Protein 1IN0 (pdb70)

InterPro domains:
  IPR007551 Nucleotide-binding protein YajQ/Smlt4090-like [MF_00632] (1-163)
  IPR007551 Nucleotide-binding protein YajQ/Smlt4090-like [NF003819] (1-163)
  IPR007551 Nucleotide-binding protein YajQ/Smlt4090-like [PF04461] (2-162)
  IPR007551 Nucleotide-binding protein YajQ/Smlt4090-like [PTHR30476] (1-163)
  IPR007551 Nucleotide-binding protein YajQ/Smlt4090-like [cd11740] (2-162)
  IPR035570 UPF0234, N-terminal [G3DSA:3.30.70.990] (9-96)
  IPR035571 UPF0234-like, C-terminal [G3DSA:3.30.70.860] (97-163)
  IPR036183 YajQ-like superfamily [SSF89963] (2-88)
  IPR036183 YajQ-like superfamily [SSF89963] (92-163)

Radius of gyration: 23.56 Å; Cα contacts (8 Å, |Δi|>4): 557; chains: 2; bounding box: 29×54×64 Å

Solvent-accessible surface area: 18307 Å² total; per-residue (Å²): 35,12,1,4,0,11,3,99,25,71,49,126,75,6,78,46,6,12,86,13,0,57,146,18,14,92,42,17,92,59,12,139,89,35,93,22,60,4,87,31,59,84,180,103,60,11,3,63,0,19,0,40,38,71,130,34,1,100,28,0,23,97,11,6,32,14,1,4,40,66,83,68,26,113,77,41,7,12,68,45,50,102,148,28,57,105,119,69,140,42,56,6,21,73,0,111,10,45,50,6,4,132,82,126,21,0,124,84,0,15,125,39,6,147,83,35,164,39,176,20,115,43,97,71,63,84,97,33,0,50,0,39,6,202,37,143,124,45,8,97,43,1,12,100,49,3,127,92,32,159,32,35,18,27,33,70,33,62,54,116,109,145,43,14,0,4,0,4,2,112,17,76,33,138,47,0,80,76,4,5,75,64,0,50,167,34,13,82,26,25,60,62,12,139,82,32,83,22,48,6,89,12,58,88,195,101,59,17,2,69,0,12,0,72,35,83,135,33,4,111,33,0,20,76,15,5,26,15,5,1,50,89,82,60,6,78,78,48,2,10,66,43,50,106,144,28,112,115,82,72,176,43,46,2,30,94,0,112,11,38,54,12,1,99,84,134,20,1,122,83,0,12,113,43,3,130,74,34,166,41,170,26,89,41,81,74,59,72,84,56,0,56,0,37,10,203,41,186,112,39,8,106,48,0,13,107,47,4,125,92,30,171,30,39,17,48,35,72,32,61,58,114,127,182

Sequence (324 aa):
PSFDIVSEITLHEVRNAVENANRVLSTRYDFRGVEAVIELNEKNETIKITTESDFQLEQLIEILIGSCIKRGIEHSSLDIPAESEHHGKLYSKEIKLKQGIETEMAKKITKLVKDSKIKVQTQIQGEQVRVTGKSRDDLQAVIQLVKSAELGQPFQFNNFRDPSFDIVSEITLHEVRNAVENANRVLSTRYDFRGVEAVIELNEKNETIKITTESDFQLEQLIEILIGSCIKRGIEHSSLDIPAESEHHGKLYSKEIKLKQGIETEMAKKITKLVKDSKIKVQTQIQGEQVRVTGKSRDDLQAVIQLVKSAELGQPFQFNNFRD

CATH classification: 3.30.70.860 (+1 more: 3.30.70.990)

Structure (mmCIF, N/CA/C/O backbone):
data_1IN0
#
_entry.id   1IN0
#
_cell.length_a   62.800
_cell.length_b   62.800
_cell.length_c   194.500
_cell.angle_alpha   90.00
_cell.angle_beta   90.00
_cell.angle_gamma   90.00
#
_symmetry.space_group_name_H-M   'P 43 2 2'
#
loop_
_entity.id
_entity.type
_entity.pdbx_description
1 polymer 'YAJQ PROTEIN'
2 non-polymer 'MERCURY (II) ION'
3 non-polymer 'SODIUM ION'
4 non-polymer 'METHYL MERCURY ION'
5 water water
#
loop_
_atom_site.group_PDB
_atom_site.id
_atom_site.type_symbol
_atom_site.label_atom_id
_atom_site.label_alt_id
_atom_site.label_comp_id
_atom_site.label_asym_id
_atom_site.label_entity_id
_atom_site.label_seq_id
_atom_site.pdbx_PDB_ins_code
_atom_site.Cartn_x
_atom_site.Cartn_y
_atom_site.Cartn_z
_atom_site.occupancy
_atom_site.B_iso_or_equiv
_atom_site.auth_seq_id
_atom_site.auth_comp_id
_atom_site.auth_asym_id
_atom_site.auth_atom_id
_atom_site.pdbx_PDB_model_num
ATOM 1 N N . PRO A 1 2 ? 25.336 28.044 -32.530 1.00 40.10 2 PRO A N 1
ATOM 2 C CA . PRO A 1 2 ? 25.745 28.352 -31.138 1.00 38.74 2 PRO A CA 1
ATOM 3 C C . PRO A 1 2 ? 24.708 28.075 -30.050 1.00 37.95 2 PRO A C 1
ATOM 4 O O . PRO A 1 2 ? 23.530 27.869 -30.323 1.00 37.15 2 PRO A O 1
ATOM 8 N N . SER A 1 3 ? 25.147 28.142 -28.800 1.00 29.16 3 SER A N 1
ATOM 9 C CA . SER A 1 3 ? 24.240 27.942 -27.678 1.00 43.53 3 SER A CA 1
ATOM 10 C C . SER A 1 3 ? 24.737 28.660 -26.418 1.00 42.65 3 SER A C 1
ATOM 11 O O . SER A 1 3 ? 25.876 29.114 -26.333 1.00 36.03 3 SER A O 1
ATOM 14 N N . PHE A 1 4 ? 23.894 28.588 -25.407 1.00 43.96 4 PHE A N 1
ATOM 15 C CA . PHE A 1 4 ? 24.086 29.075 -24.055 1.00 46.19 4 PHE A CA 1
ATOM 16 C C . PHE A 1 4 ? 23.114 28.358 -23.102 1.00 38.88 4 PHE A C 1
ATOM 17 O O . PHE A 1 4 ? 22.031 27.911 -23.452 1.00 37.11 4 PHE A O 1
ATOM 25 N N . ASP A 1 5 ? 23.568 28.174 -21.885 1.00 45.94 5 ASP A N 1
ATOM 26 C CA . ASP A 1 5 ? 22.800 27.587 -20.800 1.00 44.60 5 ASP A CA 1
ATOM 27 C C . ASP A 1 5 ? 22.095 28.638 -19.929 1.00 39.17 5 ASP A C 1
ATOM 28 O O . ASP A 1 5 ? 22.560 29.755 -19.579 1.00 31.95 5 ASP A O 1
ATOM 33 N N . ILE A 1 6 ? 20.835 28.282 -19.604 1.00 36.56 6 ILE A N 1
ATOM 34 C CA . ILE A 1 6 ? 20.108 29.123 -18.647 1.00 33.15 6 ILE A CA 1
ATOM 35 C C . ILE A 1 6 ? 20.331 28.327 -17.338 1.00 41.70 6 ILE A C 1
ATOM 36 O O . ILE A 1 6 ? 20.174 27.084 -17.403 1.00 37.46 6 ILE A O 1
ATOM 41 N N . VAL A 1 7 ? 20.766 28.973 -16.266 1.00 42.38 7 VAL A N 1
ATOM 42 C CA . VAL A 1 7 ? 20.962 28.275 -14.976 1.00 51.34 7 VAL A CA 1
ATOM 43 C C . VAL A 1 7 ? 20.352 29.096 -13.816 1.00 45.27 7 VAL A C 1
ATOM 44 O O . VAL A 1 7 ? 19.952 30.276 -13.934 1.00 32.77 7 VAL A O 1
ATOM 48 N N . SER A 1 8 ? 20.197 28.472 -12.648 1.00 42.96 8 SER A N 1
ATOM 49 C CA . SER A 1 8 ? 19.657 29.136 -11.441 1.00 45.12 8 SER A CA 1
ATOM 50 C C . SER A 1 8 ? 20.458 28.595 -10.237 1.00 40.17 8 SER A C 1
ATOM 51 O O . SER A 1 8 ? 20.160 27.561 -9.648 1.00 36.66 8 SER A O 1
ATOM 54 N N . GLU A 1 9 ? 21.562 29.276 -10.011 1.00 30.21 9 GLU A N 1
ATOM 55 C CA . GLU A 1 9 ? 22.463 28.774 -8.978 1.00 38.03 9 GLU A CA 1
ATOM 56 C C . GLU A 1 9 ? 22.382 29.590 -7.720 1.00 37.13 9 GLU A C 1
ATOM 57 O O . GLU A 1 9 ? 22.112 30.792 -7.753 1.00 35.92 9 GLU A O 1
ATOM 63 N N . ILE A 1 10 ? 22.601 28.930 -6.585 1.00 47.58 10 ILE A N 1
ATOM 64 C CA . ILE A 1 10 ? 22.483 29.746 -5.328 1.00 42.20 10 ILE A CA 1
ATOM 65 C C . ILE A 1 10 ? 23.806 29.626 -4.616 1.00 41.97 10 ILE A C 1
ATOM 66 O O . ILE A 1 10 ? 24.380 28.541 -4.450 1.00 37.75 10 ILE A O 1
ATOM 71 N N . THR A 1 11 ? 24.436 30.754 -4.290 1.00 44.19 11 THR A N 1
ATOM 72 C CA . THR A 1 11 ? 25.731 30.600 -3.584 1.00 50.03 11 THR A CA 1
ATOM 73 C C . THR A 1 11 ? 25.453 30.501 -2.088 1.00 47.45 11 THR A C 1
ATOM 74 O O . THR A 1 11 ? 25.206 31.533 -1.435 1.00 49.93 11 THR A O 1
ATOM 78 N N . LEU A 1 12 ? 25.363 29.265 -1.608 1.00 40.18 12 LEU A N 1
ATOM 79 C CA . LEU A 1 12 ? 25.143 28.994 -0.191 1.00 39.80 12 LEU A CA 1
ATOM 80 C C . LEU A 1 12 ? 25.925 29.926 0.754 1.00 44.14 12 LEU A C 1
ATOM 81 O O . LEU A 1 12 ? 25.494 30.313 1.832 1.00 41.02 12 LEU A O 1
ATOM 86 N N . HIS A 1 13 ? 27.135 30.298 0.387 1.00 26.98 13 HIS A N 1
ATOM 87 C CA . HIS A 1 13 ? 28.053 31.117 1.111 1.00 43.05 13 HIS A CA 1
ATOM 88 C C . HIS A 1 13 ? 27.302 32.427 1.368 1.00 50.51 13 HIS A C 1
ATOM 89 O O . HIS A 1 13 ? 27.158 32.973 2.470 1.00 46.02 13 HIS A O 1
ATOM 96 N N . GLU A 1 14 ? 26.754 32.922 0.263 1.00 39.75 14 GLU A N 1
ATOM 97 C CA . GLU A 1 14 ? 26.000 34.162 0.451 1.00 44.43 14 GLU A CA 1
ATOM 98 C C . GLU A 1 14 ? 24.744 33.945 1.306 1.00 43.25 14 GLU A C 1
ATOM 99 O O . GLU A 1 14 ? 24.273 34.907 1.923 1.00 41.53 14 GLU A O 1
ATOM 105 N N . VAL A 1 15 ? 24.164 32.745 1.289 1.00 32.94 15 VAL A N 1
ATOM 106 C CA . VAL A 1 15 ? 22.961 32.491 2.041 1.00 34.78 15 VAL A CA 1
ATOM 107 C C . VAL A 1 15 ? 23.187 32.386 3.582 1.00 44.13 15 VAL A C 1
ATOM 108 O O . VAL A 1 15 ? 22.402 32.796 4.470 1.00 30.95 15 VAL A O 1
ATOM 112 N N . ARG A 1 16 ? 24.302 31.778 3.965 1.00 40.52 16 ARG A N 1
ATOM 113 C CA . ARG A 1 16 ? 24.673 31.535 5.338 1.00 45.28 16 ARG A CA 1
ATOM 114 C C . ARG A 1 16 ? 24.948 32.925 5.927 1.00 48.93 16 ARG A C 1
ATOM 115 O O . ARG A 1 16 ? 24.555 33.257 7.040 1.00 43.32 16 ARG A O 1
ATOM 123 N N . ASN A 1 17 ? 25.535 33.743 5.054 1.00 33.97 17 ASN A N 1
ATOM 124 C CA . ASN A 1 17 ? 25.816 35.109 5.443 1.00 36.31 17 ASN A CA 1
ATOM 125 C C . ASN A 1 17 ? 24.534 35.854 5.735 1.00 40.78 17 ASN A C 1
ATOM 126 O O . ASN A 1 17 ? 24.435 36.465 6.799 1.00 35.82 17 ASN A O 1
ATOM 131 N N . ALA A 1 18 ? 23.557 35.717 4.857 1.00 35.38 18 ALA A N 1
ATOM 132 C CA . ALA A 1 18 ? 22.262 36.357 5.031 1.00 35.22 18 ALA A CA 1
ATOM 133 C C . ALA A 1 18 ? 21.580 35.854 6.312 1.00 33.93 18 ALA A C 1
ATOM 134 O O . ALA A 1 18 ? 20.965 36.631 7.026 1.00 28.24 18 ALA A O 1
ATOM 136 N N . VAL A 1 19 ? 21.593 34.594 6.648 1.00 36.07 19 VAL A N 1
ATOM 137 C CA . VAL A 1 19 ? 20.965 33.994 7.813 1.00 40.30 19 VAL A CA 1
ATOM 138 C C . VAL A 1 19 ? 21.605 34.474 9.110 1.00 37.35 19 VAL A C 1
ATOM 139 O O . VAL A 1 19 ? 20.893 34.764 10.089 1.00 33.13 19 VAL A O 1
ATOM 143 N N . GLU A 1 20 ? 22.941 34.641 9.083 1.00 35.92 20 GLU A N 1
ATOM 144 C CA . GLU A 1 20 ? 23.660 35.216 10.215 1.00 35.42 20 GLU A CA 1
ATOM 145 C C . GLU A 1 20 ? 23.145 36.637 10.430 1.00 39.15 20 GLU A C 1
ATOM 146 O O . GLU A 1 20 ? 22.666 36.883 11.529 1.00 31.71 20 GLU A O 1
ATOM 152 N N . ASN A 1 21 ? 23.154 37.456 9.348 1.00 33.25 21 ASN A N 1
ATOM 153 C CA . ASN A 1 21 ? 22.629 38.801 9.534 1.00 37.86 21 ASN A CA 1
ATOM 154 C C . ASN A 1 21 ? 21.232 38.790 10.160 1.00 38.88 21 ASN A C 1
ATOM 155 O O . ASN A 1 21 ? 20.894 39.564 11.054 1.00 34.81 21 ASN A O 1
ATOM 160 N N . ALA A 1 22 ? 20.364 37.955 9.636 1.00 31.97 22 ALA A N 1
ATOM 161 C CA . ALA A 1 22 ? 18.987 37.827 10.038 1.00 30.51 22 ALA A CA 1
ATOM 162 C C . ALA A 1 22 ? 18.924 37.364 11.502 1.00 31.14 22 ALA A C 1
ATOM 163 O O . ALA A 1 22 ? 18.054 37.912 12.181 1.00 26.10 22 ALA A O 1
ATOM 165 N N . ASN A 1 23 ? 19.794 36.484 11.944 1.00 34.66 23 ASN A N 1
ATOM 166 C CA . ASN A 1 23 ? 19.800 36.148 13.389 1.00 36.10 23 ASN A CA 1
ATOM 167 C C . ASN A 1 23 ? 20.287 37.322 14.232 1.00 42.76 23 ASN A C 1
ATOM 168 O O . ASN A 1 23 ? 19.807 37.523 15.349 1.00 45.06 23 ASN A O 1
ATOM 173 N N . ARG A 1 24 ? 21.196 38.166 13.701 1.00 42.94 24 ARG A N 1
ATOM 174 C CA . ARG A 1 24 ? 21.607 39.318 14.504 1.00 41.28 24 ARG A CA 1
ATOM 175 C C . ARG A 1 24 ? 20.445 40.292 14.625 1.00 42.36 24 ARG A C 1
ATOM 176 O O . ARG A 1 24 ? 20.317 40.927 15.678 1.00 42.84 24 ARG A O 1
ATOM 184 N N . VAL A 1 25 ? 19.660 40.472 13.561 1.00 31.73 25 VAL A N 1
ATOM 185 C CA . VAL A 1 25 ? 18.533 41.421 13.672 1.00 39.78 25 VAL A CA 1
ATOM 186 C C . VAL A 1 25 ? 17.515 40.894 14.689 1.00 29.14 25 VAL A C 1
ATOM 187 O O . VAL A 1 25 ? 16.928 41.563 15.529 1.00 33.60 25 VAL A O 1
ATOM 191 N N . LEU A 1 26 ? 17.263 39.613 14.579 1.00 18.84 26 LEU A N 1
ATOM 192 C CA . LEU A 1 26 ? 16.288 38.893 15.320 1.00 30.78 26 LEU A CA 1
ATOM 193 C C . LEU A 1 26 ? 16.596 38.965 16.830 1.00 33.29 26 LEU A C 1
ATOM 194 O O . LEU A 1 26 ? 15.645 39.100 17.565 1.00 25.85 26 LEU A O 1
ATOM 199 N N . SER A 1 27 ? 17.856 38.871 17.187 1.00 32.26 27 SER A N 1
ATOM 200 C CA . SER A 1 27 ? 18.213 38.926 18.591 1.00 41.79 27 SER A CA 1
ATOM 201 C C . SER A 1 27 ? 18.113 40.325 19.170 1.00 41.23 27 SER A C 1
ATOM 202 O O . SER A 1 27 ? 18.503 40.513 20.320 1.00 35.55 27 SER A O 1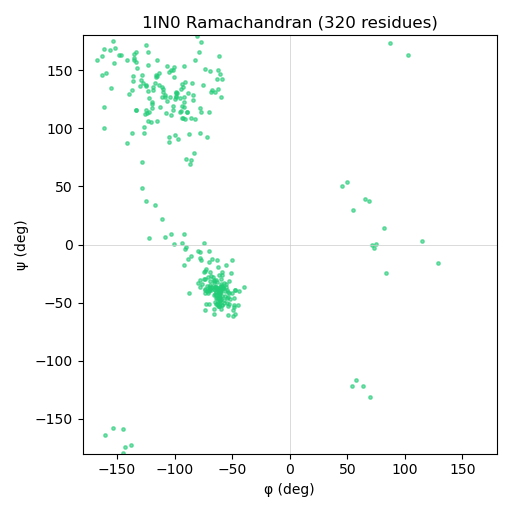
ATOM 205 N N . THR A 1 28 ? 17.708 41.347 18.423 1.00 31.33 28 THR A N 1
ATOM 206 C CA . THR A 1 28 ? 17.655 42.693 18.994 1.00 28.15 28 THR A CA 1
ATOM 207 C C . THR A 1 28 ? 16.229 43.230 18.871 1.00 24.49 28 THR A C 1
ATOM 208 O O . THR A 1 28 ? 15.900 44.402 19.069 1.00 33.06 28 THR A O 1
ATOM 212 N N . ARG A 1 29 ? 15.326 42.380 18.410 1.00 30.86 29 ARG A N 1
ATOM 213 C CA . ARG A 1 29 ? 13.933 42.739 18.168 1.00 34.10 29 ARG A C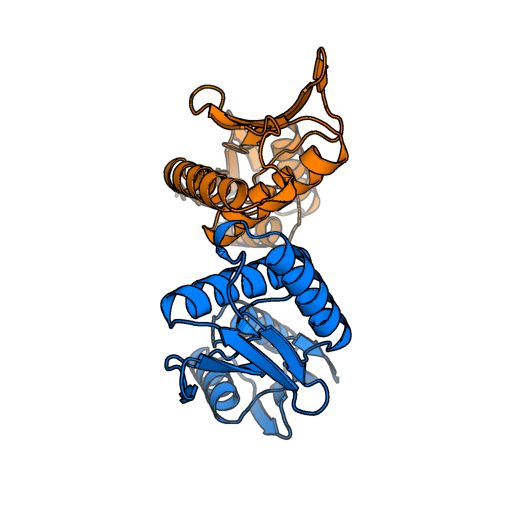A 1
ATOM 214 C C . ARG A 1 29 ? 13.175 42.804 19.500 1.00 34.91 29 ARG A C 1
ATOM 215 O O . ARG A 1 29 ? 12.973 41.852 20.268 1.00 37.44 29 ARG A O 1
ATOM 223 N N . TYR A 1 30 ? 12.749 44.017 19.828 1.00 33.56 30 TYR A N 1
ATOM 224 C CA . TYR A 1 30 ? 12.023 44.336 21.040 1.00 33.88 30 TYR A CA 1
ATOM 225 C C . TYR A 1 30 ? 10.817 43.403 21.154 1.00 38.17 30 TYR A C 1
ATOM 226 O O . TYR A 1 30 ? 10.509 42.849 22.208 1.00 33.56 30 TYR A O 1
ATOM 235 N N . ASP A 1 31 ? 10.144 43.176 20.009 1.00 29.07 31 ASP A N 1
ATOM 236 C CA . ASP A 1 31 ? 8.883 42.430 19.995 1.00 20.10 31 ASP A CA 1
ATOM 237 C C . ASP A 1 31 ? 9.049 40.938 20.131 1.00 30.78 31 ASP A C 1
ATOM 238 O O . ASP A 1 31 ? 8.060 40.232 20.430 1.00 28.47 31 ASP A O 1
ATOM 243 N N . PHE A 1 32 ? 10.308 40.482 19.964 1.00 22.11 32 PHE A N 1
ATOM 244 C CA . PHE A 1 32 ? 10.586 39.074 20.151 1.00 25.76 32 PHE A CA 1
ATOM 245 C C . PHE A 1 32 ? 11.218 38.786 21.538 1.00 26.13 32 PHE A C 1
ATOM 246 O O . PHE A 1 32 ? 11.647 37.669 21.785 1.00 23.32 32 PHE A O 1
ATOM 254 N N . ARG A 1 33 ? 11.417 39.787 22.367 1.00 16.85 33 ARG A N 1
ATOM 255 C CA . ARG A 1 33 ? 11.970 39.460 23.686 1.00 32.63 33 ARG A CA 1
ATOM 256 C C . ARG A 1 33 ? 11.069 38.499 24.461 1.00 26.59 33 ARG A C 1
ATOM 257 O O . ARG A 1 33 ? 9.869 38.715 24.562 1.00 29.74 33 ARG A O 1
ATOM 265 N N . GLY A 1 34 ? 11.663 37.415 24.924 1.00 25.43 34 GLY A N 1
ATOM 266 C CA . GLY A 1 34 ? 10.908 36.432 25.714 1.00 27.41 34 GLY A CA 1
ATOM 267 C C . GLY A 1 34 ? 10.126 35.507 24.804 1.00 45.59 34 GLY A C 1
ATOM 268 O O . GLY A 1 34 ? 9.238 34.800 25.304 1.00 48.56 34 GLY A O 1
ATOM 269 N N . VAL A 1 35 ? 10.454 35.505 23.503 1.00 39.05 35 VAL A N 1
ATOM 270 C CA . VAL A 1 35 ? 9.703 34.699 22.532 1.00 36.13 35 VAL A CA 1
ATOM 271 C C . VAL A 1 35 ? 10.598 33.728 21.778 1.00 29.70 35 VAL A C 1
ATOM 272 O O . VAL A 1 35 ? 11.628 34.179 21.233 1.00 30.96 35 VAL A O 1
ATOM 276 N N . GLU A 1 36 ? 10.165 32.474 21.693 1.00 24.72 36 GLU A N 1
ATOM 277 C CA . GLU A 1 36 ? 10.997 31.531 20.928 1.00 36.73 36 GLU A CA 1
ATOM 278 C C . GLU A 1 36 ? 10.947 31.951 19.448 1.00 28.84 36 GLU A C 1
ATOM 279 O O . GLU A 1 36 ? 9.852 32.169 18.918 1.00 34.16 36 GLU A O 1
ATOM 285 N N . ALA A 1 37 ? 12.089 32.001 18.834 1.00 35.69 37 ALA A N 1
ATOM 286 C CA . ALA A 1 37 ? 12.146 32.369 17.376 1.00 26.33 37 ALA A CA 1
ATOM 287 C C . ALA A 1 37 ? 13.484 31.904 16.854 1.00 33.46 37 ALA A C 1
ATOM 288 O O . ALA A 1 37 ? 14.581 32.244 17.318 1.00 34.77 37 ALA A O 1
ATOM 290 N N . VAL A 1 38 ? 13.454 30.999 15.891 1.00 35.27 38 VAL A N 1
ATOM 291 C CA . VAL A 1 38 ? 14.662 30.391 15.351 1.00 30.95 38 VAL A CA 1
ATOM 292 C C . VAL A 1 38 ? 14.693 30.579 13.827 1.00 43.14 38 VAL A C 1
ATOM 293 O O . VAL A 1 38 ? 13.638 30.368 13.204 1.00 35.31 38 VAL A O 1
ATOM 297 N N . ILE A 1 39 ? 15.849 30.946 13.252 1.00 27.45 39 ILE A N 1
ATOM 298 C CA . ILE A 1 39 ? 16.078 31.063 11.843 1.00 35.11 39 ILE A CA 1
ATOM 299 C C . ILE A 1 39 ? 17.310 30.205 11.554 1.00 38.79 39 ILE A C 1
ATOM 300 O O . ILE A 1 39 ? 18.443 30.626 11.759 1.00 43.12 39 ILE A O 1
ATOM 305 N N . GLU A 1 40 ? 17.158 28.960 11.134 1.00 38.14 40 GLU A N 1
ATOM 306 C CA . GLU A 1 40 ? 18.311 28.117 10.863 1.00 37.41 40 GLU A CA 1
ATOM 307 C C . GLU A 1 40 ? 18.416 27.701 9.386 1.00 44.27 40 GLU A C 1
ATOM 308 O O . GLU A 1 40 ? 17.454 27.430 8.643 1.00 37.89 40 GLU A O 1
ATOM 314 N N . LEU A 1 41 ? 19.690 27.609 9.008 1.00 39.21 41 LEU A N 1
ATOM 315 C CA . LEU A 1 41 ? 20.023 27.194 7.663 1.00 27.97 41 LEU A CA 1
ATOM 316 C C . LEU A 1 41 ? 20.387 25.728 7.662 1.00 37.04 41 LEU A C 1
ATOM 317 O O . LEU A 1 41 ? 21.285 25.430 8.419 1.00 31.66 41 LEU A O 1
ATOM 322 N N . ASN A 1 42 ? 19.831 24.858 6.844 1.00 52.14 42 ASN A N 1
ATOM 323 C CA . ASN A 1 42 ? 20.335 23.482 6.791 1.00 53.15 42 ASN A CA 1
ATOM 324 C C . ASN A 1 42 ? 21.116 23.448 5.464 1.00 53.05 42 ASN A C 1
ATOM 325 O O . ASN A 1 42 ? 20.533 23.237 4.410 1.00 49.47 42 ASN A O 1
ATOM 330 N N . GLU A 1 43 ? 22.404 23.722 5.502 1.00 61.46 43 GLU A N 1
ATOM 331 C CA . GLU A 1 43 ? 23.207 23.793 4.276 1.00 72.30 43 GLU A CA 1
ATOM 332 C C . GLU A 1 43 ? 23.217 22.497 3.490 1.00 74.12 43 GLU A C 1
ATOM 333 O O . GLU A 1 43 ? 23.295 22.482 2.262 1.00 79.33 43 GLU A O 1
ATOM 339 N N . LYS A 1 44 ? 23.085 21.370 4.163 1.00 75.88 44 LYS A N 1
ATOM 340 C CA . LYS A 1 44 ? 23.038 20.079 3.477 1.00 76.75 44 LYS A CA 1
ATOM 341 C C . LYS A 1 44 ? 21.682 19.930 2.797 1.00 68.86 44 LYS A C 1
ATOM 342 O O . LYS A 1 44 ? 21.584 19.423 1.684 1.00 62.25 44 LYS A O 1
ATOM 348 N N . ASN A 1 45 ? 20.611 20.387 3.457 1.00 61.45 45 ASN A N 1
ATOM 349 C CA . ASN A 1 45 ? 19.292 20.197 2.875 1.00 57.85 45 ASN A CA 1
ATOM 350 C C . ASN A 1 45 ? 18.852 21.304 1.942 1.00 55.60 45 ASN A C 1
ATOM 351 O O . ASN A 1 45 ? 17.869 21.022 1.272 1.00 47.87 45 ASN A O 1
ATOM 356 N N . GLU A 1 46 ? 19.543 22.437 1.912 1.00 54.95 46 GLU A N 1
ATOM 357 C CA . GLU A 1 46 ? 19.173 23.555 1.056 1.00 58.44 46 GLU A CA 1
ATOM 358 C C . GLU A 1 46 ? 17.867 24.166 1.571 1.00 59.62 46 GLU A C 1
ATOM 359 O O . GLU A 1 46 ? 16.995 24.505 0.767 1.00 61.77 46 GLU A O 1
ATOM 365 N N . THR A 1 47 ? 17.719 24.203 2.893 1.00 57.15 47 THR A N 1
ATOM 366 C CA . THR A 1 47 ? 16.515 24.708 3.548 1.00 56.16 47 THR A CA 1
ATOM 367 C C . THR A 1 47 ? 16.834 25.681 4.681 1.00 42.95 47 THR A C 1
ATOM 368 O O . THR A 1 47 ? 17.908 25.751 5.265 1.00 42.07 47 THR A O 1
ATOM 372 N N . ILE A 1 48 ? 15.895 26.567 4.892 1.00 43.75 48 ILE A N 1
ATOM 373 C CA . ILE A 1 48 ? 16.002 27.562 5.952 1.00 46.16 48 ILE A CA 1
ATOM 374 C C . ILE A 1 48 ? 14.741 27.292 6.804 1.00 46.87 48 ILE A C 1
ATOM 375 O O . ILE A 1 48 ? 13.612 27.380 6.260 1.00 32.77 48 ILE A O 1
ATOM 380 N N . LYS A 1 49 ? 15.044 26.829 8.043 1.00 34.80 49 LYS A N 1
ATOM 381 C CA . LYS A 1 49 ? 13.850 26.567 8.841 1.00 33.77 49 LYS A CA 1
ATOM 382 C C . LYS A 1 49 ? 13.588 27.720 9.803 1.00 36.40 49 LYS A C 1
ATOM 383 O O . LYS A 1 49 ? 14.469 28.171 10.515 1.00 33.18 49 LYS A O 1
ATOM 389 N N . ILE A 1 50 ? 12.402 28.307 9.774 1.00 41.72 50 ILE A N 1
ATOM 390 C CA . ILE A 1 50 ? 11.978 29.399 10.628 1.00 41.16 50 ILE A CA 1
ATOM 391 C C . ILE A 1 50 ? 10.935 28.883 11.652 1.00 37.88 50 ILE A C 1
ATOM 392 O O . ILE A 1 50 ? 9.925 28.262 11.299 1.00 29.87 50 ILE A O 1
ATOM 397 N N . THR A 1 51 ? 11.155 29.166 12.943 1.00 26.30 51 THR A N 1
ATOM 398 C CA . THR A 1 51 ? 10.190 28.669 13.945 1.00 27.56 51 THR A CA 1
ATOM 399 C C . THR A 1 51 ? 9.878 29.725 14.982 1.00 26.90 51 THR A C 1
ATOM 400 O O . THR A 1 51 ? 10.798 30.380 15.521 1.00 28.73 51 THR A O 1
ATOM 404 N N . THR A 1 52 ? 8.607 29.925 15.289 1.00 32.24 52 THR A N 1
ATOM 405 C CA . THR A 1 52 ? 8.302 30.852 16.419 1.00 32.93 52 THR A CA 1
ATOM 406 C C . THR A 1 52 ? 6.974 30.526 17.088 1.00 30.64 52 THR A C 1
ATOM 407 O O . THR A 1 52 ? 6.329 29.479 16.893 1.00 34.05 52 THR A O 1
ATOM 411 N N . GLU A 1 53 ? 6.386 31.508 17.781 1.00 39.27 53 GLU A N 1
ATOM 412 C CA . GLU A 1 53 ? 5.099 31.286 18.447 1.00 41.66 53 GLU A CA 1
ATOM 413 C C . GLU A 1 53 ? 3.821 31.575 17.729 1.00 37.00 53 GLU A C 1
ATOM 414 O O . GLU A 1 53 ? 2.727 31.251 18.238 1.00 39.85 53 GLU A O 1
ATOM 420 N N . SER A 1 54 ? 3.805 32.115 16.508 1.00 41.77 54 SER A N 1
ATOM 421 C CA . SER A 1 54 ? 2.542 32.278 15.779 1.00 33.96 54 SER A CA 1
ATOM 422 C C . SER A 1 54 ? 2.771 32.610 14.314 1.00 41.34 54 SER A C 1
ATOM 423 O O . SER A 1 54 ? 3.832 33.096 13.863 1.00 34.36 54 SER A O 1
ATOM 426 N N . ASP A 1 55 ? 1.703 32.321 13.541 1.00 41.32 55 ASP A N 1
ATOM 427 C CA . ASP A 1 55 ? 1.830 32.582 12.097 1.00 41.49 55 ASP A CA 1
ATOM 428 C C . ASP A 1 55 ? 2.226 34.051 11.976 1.00 38.41 55 ASP A C 1
ATOM 429 O O . ASP A 1 55 ? 2.940 34.430 11.051 1.00 45.90 55 ASP A O 1
ATOM 434 N N . PHE A 1 56 ? 1.696 34.937 12.840 1.00 35.18 56 PHE A N 1
ATOM 435 C CA . PHE A 1 56 ? 2.040 36.339 12.585 1.00 36.85 56 PHE A CA 1
ATOM 436 C C . PHE A 1 56 ? 3.551 36.493 12.636 1.00 37.80 56 PHE A C 1
ATOM 437 O O . PHE A 1 56 ? 4.263 37.077 11.826 1.00 28.22 56 PHE A O 1
ATOM 445 N N . GLN A 1 57 ? 4.062 35.983 13.755 1.00 27.56 57 GLN A N 1
ATOM 446 C CA . GLN A 1 57 ? 5.485 36.115 14.103 1.00 28.55 57 GLN A CA 1
ATOM 447 C C . GLN A 1 57 ? 6.263 35.455 12.965 1.00 32.70 57 GLN A C 1
ATOM 448 O O . GLN A 1 57 ? 7.289 36.032 12.579 1.00 38.22 57 GLN A O 1
ATOM 454 N N . LEU A 1 58 ? 5.845 34.354 12.385 1.00 29.32 58 LEU A N 1
ATOM 455 C CA . LEU A 1 58 ? 6.472 33.786 11.186 1.00 40.17 58 LEU A CA 1
ATOM 456 C C . LEU A 1 58 ? 6.567 34.827 10.059 1.00 35.55 58 LEU A C 1
ATOM 457 O O . LEU A 1 58 ? 7.673 35.151 9.605 1.00 28.69 58 LEU A O 1
ATOM 462 N N . GLU A 1 59 ? 5.440 35.452 9.724 1.00 27.04 59 GLU A N 1
ATOM 463 C CA . GLU A 1 59 ? 5.475 36.505 8.722 1.00 29.87 59 GLU A CA 1
ATOM 464 C C . GLU A 1 59 ? 6.582 37.518 9.078 1.00 42.20 59 GLU A C 1
ATOM 465 O O . GLU A 1 59 ? 7.320 38.005 8.172 1.00 31.24 59 GLU A O 1
ATOM 471 N N . GLN A 1 60 ? 6.638 37.811 10.410 1.00 30.23 60 GLN A N 1
ATOM 472 C CA . GLN A 1 60 ? 7.645 38.794 10.839 1.00 24.91 60 GLN A CA 1
ATOM 473 C C . GLN A 1 60 ? 9.067 38.303 10.607 1.00 24.71 60 GLN A C 1
ATOM 474 O O . GLN A 1 60 ? 9.997 39.061 10.237 1.00 26.96 60 GLN A O 1
ATOM 480 N N . LEU A 1 61 ? 9.210 36.975 10.818 1.00 17.90 61 LEU A N 1
ATOM 481 C CA . LEU A 1 61 ? 10.579 36.469 10.585 1.00 21.51 61 LEU A CA 1
ATOM 482 C C . LEU A 1 61 ? 10.863 36.548 9.069 1.00 30.26 61 LEU A C 1
ATOM 483 O O . LEU A 1 61 ? 11.994 36.818 8.654 1.00 26.57 61 LEU A O 1
ATOM 488 N N . ILE A 1 62 ? 9.833 36.314 8.268 1.00 30.09 62 ILE A N 1
ATOM 489 C CA . ILE A 1 62 ? 10.041 36.313 6.793 1.00 32.18 62 ILE A CA 1
ATOM 490 C C . ILE A 1 62 ? 10.529 37.645 6.279 1.00 34.16 62 ILE A C 1
ATOM 491 O O . ILE A 1 62 ? 11.499 37.760 5.486 1.00 29.23 62 ILE A O 1
ATOM 496 N N . GLU A 1 63 ? 9.902 38.714 6.851 1.00 33.27 63 GLU A N 1
ATOM 497 C CA . GLU A 1 63 ? 10.372 40.053 6.477 1.00 39.05 63 GLU A CA 1
ATOM 498 C C . GLU A 1 63 ? 11.861 40.262 6.816 1.00 42.39 63 GLU A C 1
ATOM 499 O O . GLU A 1 63 ? 12.534 40.997 6.101 1.00 40.84 63 GLU A O 1
ATOM 505 N N . ILE A 1 64 ? 12.363 39.672 7.900 1.00 31.21 64 ILE A N 1
ATOM 506 C CA . ILE A 1 64 ? 13.740 39.832 8.319 1.00 34.05 64 ILE A CA 1
ATOM 507 C C . ILE A 1 64 ? 14.677 39.232 7.256 1.00 33.74 64 ILE A C 1
ATOM 508 O O . ILE A 1 64 ? 15.666 39.799 6.778 1.00 28.27 64 ILE A O 1
ATOM 513 N N . LEU A 1 65 ? 14.342 38.002 6.938 1.00 30.93 65 LEU A N 1
ATOM 514 C CA . LEU A 1 65 ? 14.989 37.137 5.964 1.00 42.87 65 LEU A CA 1
ATOM 515 C C . LEU A 1 65 ? 15.160 37.901 4.645 1.00 30.62 65 LEU A C 1
ATOM 516 O O . LEU A 1 65 ? 16.263 38.267 4.290 1.00 39.07 65 LEU A O 1
ATOM 521 N N . ILE A 1 66 ? 14.013 38.279 4.115 1.00 34.51 66 ILE A N 1
ATOM 522 C CA . ILE A 1 66 ? 13.981 39.090 2.893 1.00 42.40 66 ILE A CA 1
ATOM 523 C C . ILE A 1 66 ? 14.814 40.360 3.050 1.00 46.04 66 ILE A C 1
ATOM 524 O O . ILE A 1 66 ? 15.521 40.857 2.148 1.00 40.20 66 ILE A O 1
ATOM 529 N N . GLY A 1 67 ? 14.702 40.917 4.270 1.00 30.38 67 GLY A N 1
ATOM 530 C CA . GLY A 1 67 ? 15.445 42.126 4.595 1.00 24.71 67 GLY A CA 1
ATOM 531 C C . GLY A 1 67 ? 16.959 41.822 4.592 1.00 29.32 67 GLY A C 1
ATOM 532 O O . GLY A 1 67 ? 17.721 42.695 4.178 1.00 35.08 67 GLY A O 1
ATOM 533 N N . SER A 1 68 ? 17.353 40.621 4.941 1.00 20.85 68 SER A N 1
ATOM 534 C CA . SER A 1 68 ? 18.747 40.236 4.903 1.00 33.00 68 SER A CA 1
ATOM 535 C C . SER A 1 68 ? 19.234 39.876 3.508 1.00 41.91 68 SER A C 1
ATOM 536 O O . SER A 1 68 ? 20.430 40.131 3.194 1.00 35.75 68 SER A O 1
ATOM 539 N N . CYS A 1 69 ? 18.401 39.290 2.644 1.00 42.21 69 CYS A N 1
ATOM 540 C CA . CYS A 1 69 ? 18.834 39.042 1.233 1.00 44.64 69 CYS A CA 1
ATOM 541 C C . CYS A 1 69 ? 19.127 40.388 0.536 1.00 37.50 69 CYS A C 1
ATOM 542 O O . CYS A 1 69 ? 20.166 40.628 -0.068 1.00 40.60 69 CYS A O 1
ATOM 545 N N . ILE A 1 70 ? 18.213 41.344 0.723 1.00 43.50 70 ILE A N 1
ATOM 546 C CA . ILE A 1 70 ? 18.415 42.684 0.191 1.00 53.67 70 ILE A CA 1
ATOM 547 C C . ILE A 1 70 ? 19.764 43.250 0.644 1.00 60.04 70 ILE A C 1
ATOM 548 O O . ILE A 1 70 ? 20.450 43.813 -0.229 1.00 50.74 70 ILE A O 1
ATOM 553 N N . LYS A 1 71 ? 20.114 43.105 1.933 1.00 51.97 71 LYS A N 1
ATOM 554 C CA . LYS A 1 71 ? 21.401 43.656 2.394 1.00 53.59 71 LYS A CA 1
ATOM 555 C C . LYS A 1 71 ? 22.570 42.927 1.715 1.00 52.43 71 LYS A C 1
ATOM 556 O O . LYS A 1 71 ? 23.625 43.464 1.352 1.00 54.64 71 LYS A O 1
ATOM 562 N N . ARG A 1 72 ? 22.394 41.622 1.506 1.00 41.23 72 ARG A N 1
ATOM 563 C CA . ARG A 1 72 ? 23.414 40.781 0.921 1.00 47.32 72 ARG A CA 1
ATOM 564 C C . ARG A 1 72 ? 23.243 40.715 -0.611 1.00 58.56 72 ARG A C 1
ATOM 565 O O . ARG A 1 72 ? 23.897 39.880 -1.237 1.00 53.75 72 ARG A O 1
ATOM 573 N N . GLY A 1 73 ? 22.358 41.552 -1.162 1.00 54.88 73 GLY A N 1
ATOM 574 C CA . GLY A 1 73 ? 22.123 41.575 -2.597 1.00 57.36 73 GLY A CA 1
ATOM 575 C C . GLY A 1 73 ? 21.752 40.226 -3.149 1.00 52.48 73 GLY A C 1
ATOM 576 O O . GLY A 1 73 ? 22.052 39.904 -4.302 1.00 72.54 73 GLY A O 1
ATOM 577 N N . ILE A 1 74 ? 21.128 39.397 -2.359 1.00 49.05 74 ILE A N 1
ATOM 578 C CA . ILE A 1 74 ? 20.593 38.105 -2.768 1.00 54.04 74 ILE A CA 1
ATOM 579 C C . ILE A 1 74 ? 19.118 38.365 -3.162 1.00 53.29 74 ILE A C 1
ATOM 580 O O . ILE A 1 74 ? 18.458 39.035 -2.359 1.00 54.46 74 ILE A O 1
ATOM 585 N N . GLU A 1 75 ? 18.671 37.811 -4.270 1.00 44.32 75 GLU A N 1
ATOM 586 C CA . GLU A 1 75 ? 17.294 37.950 -4.715 1.00 49.23 75 GLU A CA 1
ATOM 587 C C . GLU A 1 75 ? 16.397 37.004 -3.901 1.00 46.72 75 GLU A C 1
ATOM 588 O O . GLU A 1 75 ? 16.477 35.791 -3.946 1.00 52.52 75 GLU A O 1
ATOM 594 N N . HIS A 1 76 ? 15.497 37.604 -3.178 1.00 47.10 76 HIS A N 1
ATOM 595 C CA . HIS A 1 76 ? 14.510 36.996 -2.319 1.00 49.42 76 HIS A CA 1
ATOM 596 C C . HIS A 1 76 ? 13.770 35.850 -2.996 1.00 52.32 76 HIS A C 1
ATOM 597 O O . HIS A 1 76 ? 13.492 34.798 -2.367 1.00 40.02 76 HIS A O 1
ATOM 604 N N . SER A 1 77 ? 13.442 36.000 -4.297 1.00 42.74 77 SER A N 1
ATOM 605 C CA . SER A 1 77 ? 12.656 34.984 -5.013 1.00 29.43 77 SER A CA 1
ATOM 606 C C . SER A 1 77 ? 13.407 33.683 -5.075 1.00 21.87 77 SER A C 1
ATOM 607 O O . SER A 1 77 ? 12.832 32.623 -5.399 1.00 35.92 77 SER A O 1
ATOM 610 N N . SER A 1 78 ? 14.703 33.731 -4.740 1.00 24.89 78 SER A N 1
ATOM 611 C CA . SER A 1 78 ? 15.404 32.428 -4.640 1.00 34.91 78 SER A CA 1
ATOM 612 C C . SER A 1 78 ? 14.891 31.661 -3.413 1.00 34.45 78 SER A C 1
ATOM 613 O O . SER A 1 78 ? 15.187 30.483 -3.212 1.00 31.06 78 SER A O 1
ATOM 616 N N . LEU A 1 79 ? 14.037 32.278 -2.604 1.00 35.29 79 LEU A N 1
ATOM 617 C CA . LEU A 1 79 ? 13.475 31.515 -1.475 1.00 46.55 79 LEU A CA 1
ATOM 618 C C . LEU A 1 79 ? 12.080 31.011 -1.881 1.00 37.48 79 LEU A C 1
ATOM 619 O O . LEU A 1 79 ? 11.231 31.796 -2.329 1.00 34.82 79 LEU A O 1
ATOM 624 N N . ASP A 1 80 ? 11.865 29.726 -1.647 1.00 32.57 80 ASP A N 1
ATOM 625 C CA . ASP A 1 80 ? 10.611 29.034 -1.817 1.00 34.05 80 ASP A CA 1
ATOM 626 C C . ASP A 1 80 ? 9.925 28.886 -0.435 1.00 47.18 80 ASP A C 1
ATOM 627 O O . ASP A 1 80 ? 10.195 27.948 0.317 1.00 41.61 80 ASP A O 1
ATOM 632 N N . ILE A 1 81 ? 9.055 29.831 -0.115 1.00 49.34 81 ILE A N 1
ATOM 633 C CA . ILE A 1 81 ? 8.457 29.917 1.229 1.00 38.15 81 ILE A CA 1
ATOM 634 C C . ILE A 1 81 ? 7.060 29.353 1.168 1.00 42.85 81 ILE A C 1
ATOM 635 O O . ILE A 1 81 ? 6.253 29.886 0.403 1.00 59.27 81 ILE A O 1
ATOM 640 N N . PRO A 1 82 ? 6.752 28.304 1.896 1.00 39.42 82 PRO A N 1
ATOM 641 C CA . PRO A 1 82 ? 5.438 27.693 1.872 1.00 38.27 82 PRO A CA 1
ATOM 642 C C . PRO A 1 82 ? 4.350 28.641 2.340 1.00 42.75 82 PRO A C 1
ATOM 643 O O . PRO A 1 82 ? 4.641 29.539 3.151 1.00 43.46 82 PRO A O 1
ATOM 647 N N . ALA A 1 83 ? 3.115 28.494 1.847 1.00 37.69 83 ALA A N 1
ATOM 648 C CA . ALA A 1 83 ? 2.086 29.418 2.330 1.00 44.24 83 ALA A CA 1
ATOM 649 C C . ALA A 1 83 ? 1.599 29.065 3.747 1.00 42.42 83 ALA A C 1
ATOM 650 O O . ALA A 1 83 ? 1.234 29.973 4.511 1.00 43.99 83 ALA A O 1
ATOM 652 N N . GLU A 1 84 ? 1.567 27.774 4.045 1.00 39.50 84 GLU A N 1
ATOM 653 C CA . GLU A 1 84 ? 1.084 27.287 5.338 1.00 51.52 84 GLU A CA 1
ATOM 654 C C . GLU A 1 84 ? 2.205 26.926 6.329 1.00 54.92 84 GLU A C 1
ATOM 655 O O . GLU A 1 84 ? 3.296 26.528 5.897 1.00 55.87 84 GLU A O 1
ATOM 661 N N . SER A 1 85 ? 1.935 27.020 7.628 1.00 40.16 85 SER A N 1
ATOM 662 C CA . SER A 1 85 ? 2.904 26.693 8.660 1.00 36.58 85 SER A CA 1
ATOM 663 C C . SER A 1 85 ? 2.591 25.327 9.257 1.00 40.01 85 SER A C 1
ATOM 664 O O . SER A 1 85 ? 1.431 24.908 9.200 1.00 38.84 85 SER A O 1
ATOM 667 N N . GLU A 1 86 ? 3.529 24.524 9.744 1.00 42.54 86 GLU A N 1
ATOM 668 C CA . GLU A 1 86 ? 3.376 23.260 10.444 1.00 50.18 86 GLU A CA 1
ATOM 669 C C . GLU A 1 86 ? 3.249 23.507 11.970 1.00 47.98 86 GLU A C 1
ATOM 670 O O . GLU A 1 86 ? 4.216 23.970 12.590 1.00 46.38 86 GLU A O 1
ATOM 676 N N . HIS A 1 87 ? 2.135 23.226 12.610 1.00 44.65 87 HIS A N 1
ATOM 677 C CA . HIS A 1 87 ? 2.026 23.550 14.056 1.00 40.81 87 HIS A CA 1
ATOM 678 C C . HIS A 1 87 ? 2.394 22.405 14.962 1.00 40.15 87 HIS A C 1
ATOM 679 O O . HIS A 1 87 ? 1.904 21.293 14.935 1.00 44.08 87 HIS A O 1
ATOM 686 N N . HIS A 1 88 ? 3.410 22.631 15.776 1.00 46.97 88 HIS A N 1
ATOM 687 C CA . HIS A 1 88 ? 3.951 21.634 16.690 1.00 53.65 88 HIS A CA 1
ATOM 688 C C . HIS A 1 88 ? 3.910 22.146 18.118 1.00 45.69 88 HIS A C 1
ATOM 689 O O . HIS A 1 88 ? 4.578 23.099 18.440 1.00 40.16 88 HIS A O 1
ATOM 696 N N . GLY A 1 89 ? 2.970 21.584 18.870 1.00 52.04 89 GLY A N 1
ATOM 697 C CA . GLY A 1 89 ? 2.716 21.999 20.234 1.00 45.20 89 GLY A CA 1
ATOM 698 C C . GLY A 1 89 ? 2.392 23.478 20.258 1.00 40.64 89 GLY A C 1
ATOM 699 O O . GLY A 1 89 ? 1.432 23.885 19.613 1.00 46.27 89 GLY A O 1
ATOM 700 N N . LYS A 1 90 ? 3.278 24.203 20.932 1.00 31.66 90 LYS A N 1
ATOM 701 C CA . LYS A 1 90 ? 3.127 25.664 20.998 1.00 41.49 90 LYS A CA 1
ATOM 702 C C . LYS A 1 90 ? 3.764 26.352 19.776 1.00 44.58 90 LYS A C 1
ATOM 703 O O . LYS A 1 90 ? 3.616 27.581 19.574 1.00 38.23 90 LYS A O 1
ATOM 709 N N . LEU A 1 91 ? 4.518 25.597 18.963 1.00 35.59 91 LEU A N 1
ATOM 710 C CA . LEU A 1 91 ? 5.246 26.256 17.896 1.00 43.62 91 LEU A CA 1
ATOM 711 C C . LEU A 1 91 ? 4.748 26.076 16.487 1.00 41.15 91 LEU A C 1
ATOM 712 O O . 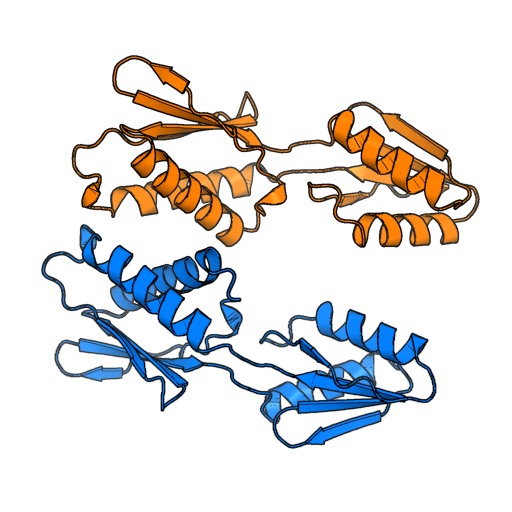LEU A 1 91 ? 4.213 25.030 16.204 1.00 45.38 91 LEU A O 1
ATOM 717 N N . TYR A 1 92 ? 5.038 27.048 15.658 1.00 43.81 92 TYR A N 1
ATOM 718 C CA . TYR A 1 92 ? 4.696 27.089 14.232 1.00 34.52 92 TYR A CA 1
ATOM 719 C C . TYR A 1 92 ? 5.980 27.311 13.436 1.00 37.15 92 TYR A C 1
ATOM 720 O O . TYR A 1 92 ? 6.839 28.157 13.746 1.00 42.07 92 TYR A O 1
ATOM 729 N N . SER A 1 93 ? 6.144 26.585 12.341 1.00 41.97 93 SER A N 1
ATOM 730 C CA . SER A 1 93 ? 7.332 26.797 11.529 1.00 39.29 93 SER A CA 1
ATOM 731 C C . SER A 1 93 ? 7.017 26.622 10.060 1.00 40.78 93 SER A C 1
ATOM 732 O O . SER A 1 93 ? 5.887 26.455 9.596 1.00 35.93 93 SER A O 1
ATOM 735 N N . LYS A 1 94 ? 8.068 26.797 9.265 1.00 32.66 94 LYS A N 1
ATOM 736 C CA . LYS A 1 94 ? 7.939 26.707 7.835 1.00 38.38 94 LYS A CA 1
ATOM 737 C C . LYS A 1 94 ? 9.366 26.332 7.402 1.00 47.02 94 LYS A C 1
ATOM 738 O O . LYS A 1 94 ? 10.307 26.911 7.970 1.00 43.34 94 LYS A O 1
ATOM 744 N N . GLU A 1 95 ? 9.392 25.358 6.513 1.00 35.54 95 GLU A N 1
ATOM 745 C CA . GLU A 1 95 ? 10.654 24.934 5.909 1.00 48.39 95 GLU A CA 1
ATOM 746 C C . GLU A 1 95 ? 10.807 25.751 4.612 1.00 41.11 95 GLU A C 1
ATOM 747 O O . GLU A 1 95 ? 9.994 25.515 3.727 1.00 40.22 95 GLU A O 1
ATOM 753 N N . ILE A 1 96 ? 11.696 26.709 4.512 1.00 42.41 96 ILE A N 1
ATOM 754 C CA . ILE A 1 96 ? 11.850 27.493 3.295 1.00 48.57 96 ILE A CA 1
ATOM 755 C C . ILE A 1 96 ? 12.896 26.879 2.370 1.00 47.76 96 ILE A C 1
ATOM 756 O O . ILE A 1 96 ? 14.041 26.848 2.823 1.00 43.05 96 ILE A O 1
ATOM 761 N N . LYS A 1 97 ? 12.541 26.461 1.169 1.00 49.00 97 LYS A N 1
ATOM 762 C CA . LYS A 1 97 ? 13.473 25.847 0.210 1.00 44.90 97 LYS A CA 1
ATOM 763 C C . LYS A 1 97 ? 14.255 26.865 -0.631 1.00 35.28 97 LYS A C 1
ATOM 764 O O . LYS A 1 97 ? 13.772 27.901 -1.069 1.00 39.46 97 LYS A O 1
ATOM 770 N N . LEU A 1 98 ? 15.522 26.550 -0.803 1.00 25.42 98 LEU A N 1
ATOM 771 C CA . LEU A 1 98 ? 16.494 27.316 -1.571 1.00 32.27 98 LEU A CA 1
ATOM 772 C C . LEU A 1 98 ? 16.297 26.849 -3.042 1.00 43.71 98 LEU A C 1
ATOM 773 O O . LEU A 1 98 ? 16.344 25.622 -3.202 1.00 32.26 98 LEU A O 1
ATOM 778 N N . LYS A 1 99 ? 16.032 27.752 -3.976 1.00 44.88 99 LYS A N 1
ATOM 779 C CA . LYS A 1 99 ? 15.796 27.333 -5.367 1.00 39.08 99 LYS A CA 1
ATOM 780 C C . LYS A 1 99 ? 17.095 27.122 -6.138 1.00 31.53 99 LYS A C 1
ATOM 781 O O . LYS A 1 99 ? 17.472 28.022 -6.900 1.00 33.31 99 LYS A O 1
ATOM 787 N N . GLN A 1 100 ? 17.737 25.987 -5.923 1.00 30.90 100 GLN A N 1
ATOM 788 C CA . GLN A 1 100 ? 19.034 25.647 -6.526 1.00 44.55 100 GLN A CA 1
ATOM 789 C C . GLN A 1 100 ? 18.751 24.846 -7.809 1.00 45.13 100 GLN A C 1
ATOM 790 O O . GLN A 1 100 ? 18.215 23.739 -7.729 1.00 42.32 100 GLN A O 1
ATOM 796 N N . GLY A 1 101 ? 18.991 25.466 -8.971 1.00 41.06 101 GLY A N 1
ATOM 797 C CA . GLY A 1 101 ? 18.683 24.814 -10.222 1.00 39.25 101 GLY A CA 1
ATOM 798 C C . GLY A 1 101 ? 17.241 25.047 -10.661 1.00 41.95 101 GLY A C 1
ATOM 799 O O . GLY A 1 101 ? 16.383 25.601 -9.984 1.00 37.77 101 GLY A O 1
ATOM 800 N N . ILE A 1 102 ? 16.985 24.561 -11.882 1.00 35.65 102 ILE A N 1
ATOM 801 C CA . ILE A 1 102 ? 15.721 24.698 -12.545 1.00 31.82 102 ILE A CA 1
ATOM 802 C C . ILE A 1 102 ? 14.957 23.418 -12.607 1.00 31.62 102 ILE A C 1
ATOM 803 O O . ILE A 1 102 ? 15.356 22.506 -13.330 1.00 33.56 102 ILE A O 1
ATOM 808 N N . GLU A 1 103 ? 13.843 23.371 -11.897 1.00 33.74 103 GLU A N 1
ATOM 809 C CA . GLU A 1 103 ? 13.043 22.139 -11.977 1.00 43.97 103 GLU A CA 1
ATOM 810 C C . GLU A 1 103 ? 12.151 22.154 -13.221 1.00 50.71 103 GLU A C 1
ATOM 811 O O . GLU A 1 103 ? 11.783 23.211 -13.767 1.00 51.46 103 GLU A O 1
ATOM 817 N N . THR A 1 104 ? 11.732 20.958 -13.631 1.00 40.80 104 THR A N 1
ATOM 818 C CA . THR A 1 104 ? 10.948 20.863 -14.829 1.00 46.18 104 THR A CA 1
ATOM 819 C C . THR A 1 104 ? 9.864 21.910 -14.931 1.00 38.44 104 THR A C 1
ATOM 820 O O . THR A 1 104 ? 9.724 22.442 -16.026 1.00 39.19 104 THR A O 1
ATOM 824 N N . GLU A 1 105 ? 9.183 22.222 -13.858 1.00 28.42 105 GLU A N 1
ATOM 825 C CA . GLU A 1 105 ? 8.060 23.131 -13.896 1.00 31.14 105 GLU A CA 1
ATOM 826 C C . GLU A 1 105 ? 8.478 24.507 -14.387 1.00 30.06 105 GLU A C 1
ATOM 827 O O . GLU A 1 105 ? 7.843 25.048 -15.305 1.00 34.28 105 GLU A O 1
ATOM 833 N N . MET A 1 106 ? 9.565 24.983 -13.808 1.00 22.73 106 MET A N 1
ATOM 834 C CA . MET A 1 106 ? 10.062 26.297 -14.225 1.00 35.99 106 MET A CA 1
ATOM 835 C C . MET A 1 106 ? 10.634 26.208 -15.667 1.00 24.40 106 MET A C 1
ATOM 836 O O . MET A 1 106 ? 10.564 27.180 -16.366 1.00 29.07 106 MET A O 1
ATOM 841 N N . ALA A 1 107 ? 11.268 25.122 -16.010 1.00 29.17 107 ALA A N 1
ATOM 842 C CA . ALA A 1 107 ? 11.891 24.883 -17.319 1.00 39.47 107 ALA A CA 1
ATOM 843 C C . ALA A 1 107 ? 10.833 24.922 -18.428 1.00 33.83 107 ALA A C 1
ATOM 844 O O . ALA A 1 107 ? 11.107 25.451 -19.486 1.00 40.50 107 ALA A O 1
ATOM 846 N N . LYS A 1 108 ? 9.705 24.319 -18.123 1.00 27.19 108 LYS A N 1
ATOM 847 C CA . LYS A 1 108 ? 8.556 24.344 -19.007 1.00 36.33 108 LYS A CA 1
ATOM 848 C C . LYS A 1 108 ? 8.045 25.763 -19.099 1.00 36.10 108 LYS A C 1
ATOM 849 O O . LYS A 1 108 ? 7.592 26.095 -20.203 1.00 34.11 108 LYS A O 1
ATOM 855 N N . LYS A 1 109 ? 8.172 26.612 -18.090 1.00 27.52 109 LYS A N 1
ATOM 856 C CA . LYS A 1 109 ? 7.664 27.988 -18.277 1.00 31.32 109 LYS A CA 1
ATOM 857 C C . LYS A 1 109 ? 8.607 28.780 -19.179 1.00 33.03 109 LYS A C 1
ATOM 858 O O . LYS A 1 109 ? 8.169 29.693 -19.856 1.00 34.26 109 LYS A O 1
ATOM 864 N N . ILE A 1 110 ? 9.876 28.407 -19.102 1.00 32.14 110 ILE A N 1
ATOM 865 C CA . ILE A 1 110 ? 10.915 29.023 -19.929 1.00 27.09 110 ILE A CA 1
ATOM 866 C C . ILE A 1 110 ? 10.680 28.564 -21.391 1.00 36.34 110 ILE A C 1
ATOM 867 O O . ILE A 1 110 ? 10.636 29.368 -22.324 1.00 34.19 110 ILE A O 1
ATOM 872 N N . THR A 1 111 ? 10.557 27.255 -21.568 1.00 23.99 111 THR A N 1
ATOM 873 C CA . THR A 1 111 ? 10.440 26.720 -22.897 1.00 35.87 111 THR A CA 1
ATOM 874 C C . THR A 1 111 ? 9.171 27.273 -23.555 1.00 43.45 111 THR A C 1
ATOM 875 O O . THR A 1 111 ? 9.158 27.671 -24.732 1.00 28.78 111 THR A O 1
ATOM 879 N N . LYS A 1 112 ? 8.129 27.403 -22.734 1.00 32.90 112 LYS A N 1
ATOM 880 C CA . LYS A 1 112 ? 6.908 27.971 -23.268 1.00 27.17 112 LYS A CA 1
ATOM 881 C C . LYS A 1 112 ? 7.068 29.418 -23.719 1.00 35.47 112 LYS A C 1
ATOM 882 O O . LYS A 1 112 ? 6.450 29.903 -24.675 1.00 32.88 112 LYS A O 1
ATOM 888 N N . LEU A 1 113 ? 7.803 30.217 -22.947 1.00 31.09 113 LEU A N 1
ATOM 889 C CA . LEU A 1 113 ? 7.973 31.633 -23.275 1.00 36.74 113 LEU A CA 1
ATOM 890 C C . LEU A 1 113 ? 8.701 31.754 -24.633 1.00 32.32 113 LEU A C 1
ATOM 891 O O . LEU A 1 113 ? 8.380 32.621 -25.459 1.00 25.51 113 LEU A O 1
ATOM 896 N N . VAL A 1 114 ? 9.713 30.897 -24.799 1.00 31.32 114 VAL A N 1
ATOM 897 C CA . VAL A 1 114 ? 10.486 30.878 -26.047 1.00 33.85 114 VAL A CA 1
ATOM 898 C C . VAL A 1 114 ? 9.559 30.588 -27.242 1.00 26.60 114 VAL A C 1
ATOM 899 O O . VAL A 1 114 ? 9.493 31.386 -28.183 1.00 26.91 114 VAL A O 1
ATOM 903 N N . LYS A 1 115 ? 8.777 29.540 -27.184 1.00 29.25 115 LYS A N 1
ATOM 904 C CA . LYS A 1 115 ? 7.837 29.181 -28.236 1.00 34.61 115 LYS A CA 1
ATOM 905 C C . LYS A 1 115 ? 7.043 30.436 -28.590 1.00 41.69 115 LYS A C 1
ATOM 906 O O . LYS A 1 115 ? 7.010 30.897 -29.746 1.00 35.33 115 LYS A O 1
ATOM 912 N N . ASP A 1 116 ? 6.455 31.018 -27.531 1.00 35.06 116 ASP A N 1
ATOM 913 C CA . ASP A 1 116 ? 5.697 32.248 -27.764 1.00 31.52 116 ASP A CA 1
ATOM 914 C C . ASP A 1 116 ? 6.472 33.440 -28.313 1.00 23.47 116 ASP A C 1
ATOM 915 O O . ASP A 1 116 ? 5.852 34.368 -28.843 1.00 22.73 116 ASP A O 1
ATOM 920 N N . SER A 1 117 ? 7.776 33.572 -28.090 1.00 15.67 117 SER A N 1
ATOM 921 C CA . SER A 1 117 ? 8.437 34.754 -28.599 1.00 22.41 117 SER A CA 1
ATOM 922 C C . SER A 1 117 ? 8.702 34.597 -30.124 1.00 27.57 117 SER A C 1
ATOM 923 O O . SER A 1 117 ? 9.088 35.600 -30.713 1.00 24.15 117 SER A O 1
ATOM 926 N N . LYS A 1 118 ? 8.529 33.391 -30.637 1.00 26.34 118 LYS A N 1
ATOM 927 C CA . LYS A 1 118 ? 8.756 33.062 -32.040 1.00 34.76 118 LYS A CA 1
ATOM 928 C C . LYS A 1 118 ? 10.230 33.045 -32.415 1.00 35.50 118 LYS A C 1
ATOM 929 O O . LYS A 1 118 ? 10.569 32.725 -33.560 1.00 31.42 118 LYS A O 1
ATOM 935 N N . ILE A 1 119 ? 11.123 33.333 -31.469 1.00 31.64 119 ILE A N 1
ATOM 936 C CA . ILE A 1 119 ? 12.550 33.274 -31.812 1.00 28.86 119 ILE A CA 1
ATOM 937 C C . ILE A 1 119 ? 12.869 31.863 -32.298 1.00 31.05 119 ILE A C 1
ATOM 938 O O . ILE A 1 119 ? 12.410 30.830 -31.789 1.00 30.73 119 ILE A O 1
ATOM 943 N N . LYS A 1 120 ? 13.739 31.824 -33.302 1.00 33.14 120 LYS A N 1
ATOM 944 C CA . LYS A 1 120 ? 14.081 30.525 -33.928 1.00 32.19 120 LYS A CA 1
ATOM 945 C C . LYS A 1 120 ? 15.193 29.830 -33.198 1.00 41.19 120 LYS A C 1
ATOM 946 O O . LYS A 1 120 ? 16.341 29.820 -33.672 1.00 30.27 120 LYS A O 1
ATOM 952 N N . VAL A 1 121 ? 14.864 29.358 -31.958 1.00 38.52 121 VAL A N 1
ATOM 953 C CA . VAL A 1 121 ? 15.918 28.630 -31.208 1.00 26.57 121 VAL A CA 1
ATOM 954 C C . VAL A 1 121 ? 15.295 27.368 -30.646 1.00 30.27 121 VAL A C 1
ATOM 955 O O . VAL A 1 121 ? 14.066 27.316 -30.541 1.00 28.19 121 VAL A O 1
ATOM 959 N N . GLN A 1 122 ? 16.109 26.367 -30.361 1.00 31.42 122 GLN A N 1
ATOM 960 C CA . GLN A 1 122 ? 15.658 25.110 -29.778 1.00 34.97 122 GLN A CA 1
ATOM 961 C C . GLN A 1 122 ? 15.977 25.132 -28.269 1.00 37.03 122 GLN A C 1
ATOM 962 O O . GLN A 1 122 ? 16.952 25.736 -27.825 1.00 33.80 122 GLN A O 1
ATOM 968 N N . THR A 1 123 ? 15.138 24.425 -27.531 1.00 35.57 123 THR A N 1
ATOM 969 C CA . THR A 1 123 ? 15.367 24.329 -26.092 1.00 25.99 123 THR A CA 1
ATOM 970 C C . THR A 1 123 ? 15.371 22.867 -25.699 1.00 30.93 123 THR A C 1
ATOM 971 O O . THR A 1 123 ? 14.580 22.082 -26.241 1.00 25.10 123 THR A O 1
ATOM 975 N N . GLN A 1 124 ? 16.313 22.534 -24.814 1.00 26.25 124 GLN A N 1
ATOM 976 C CA . GLN A 1 124 ? 16.527 21.220 -24.239 1.00 28.41 124 GLN A CA 1
ATOM 977 C C . GLN A 1 124 ? 16.466 21.363 -22.700 1.00 33.91 124 GLN A C 1
ATOM 978 O O . GLN A 1 124 ? 17.301 22.011 -22.030 1.00 36.94 124 GLN A O 1
ATOM 984 N N . ILE A 1 125 ? 15.443 20.759 -22.145 1.00 28.82 125 ILE A N 1
ATOM 985 C CA . ILE A 1 125 ? 15.366 20.799 -20.634 1.00 27.14 125 ILE A CA 1
ATOM 986 C C . ILE A 1 125 ? 16.197 19.648 -20.121 1.00 29.21 125 ILE A C 1
ATOM 987 O O . ILE A 1 125 ? 15.756 18.478 -20.245 1.00 33.40 125 ILE A O 1
ATOM 992 N N . GLN A 1 126 ? 17.363 19.920 -19.511 1.00 30.11 126 GLN A N 1
ATOM 993 C CA . GLN A 1 126 ? 18.151 18.791 -18.976 1.00 29.99 126 GLN A CA 1
ATOM 994 C C . GLN A 1 126 ? 18.814 19.112 -17.641 1.00 36.64 126 GLN A C 1
ATOM 995 O O . GLN A 1 126 ? 19.239 20.255 -17.411 1.00 30.76 126 GLN A O 1
ATOM 1001 N N . GLY A 1 127 ? 19.170 18.068 -16.881 1.00 37.85 127 GLY A N 1
ATOM 1002 C CA . GLY A 1 127 ? 19.840 18.321 -15.595 1.00 44.97 127 GLY A CA 1
ATOM 1003 C C . GLY A 1 127 ? 18.943 19.302 -14.789 1.00 42.40 127 GLY A C 1
ATOM 1004 O O . GLY A 1 127 ? 17.738 19.122 -14.537 1.00 31.21 127 GLY A O 1
ATOM 1005 N N . GLU A 1 128 ? 19.587 20.427 -14.465 1.00 37.06 128 GLU A N 1
ATOM 1006 C CA . GLU A 1 128 ? 18.809 21.441 -13.729 1.00 36.43 128 GLU A CA 1
ATOM 1007 C C . GLU A 1 128 ? 18.940 22.699 -14.570 1.00 37.12 128 GLU A C 1
ATOM 1008 O O . GLU A 1 128 ? 19.160 23.738 -13.935 1.00 33.20 128 GLU A O 1
ATOM 1014 N N . GLN A 1 129 ? 18.940 22.570 -15.919 1.00 34.66 129 GLN A N 1
ATOM 1015 C CA . GLN A 1 129 ? 19.083 23.817 -16.701 1.00 33.61 129 GLN A CA 1
ATOM 1016 C C . GLN A 1 129 ? 18.231 23.775 -17.959 1.00 32.15 129 GLN A C 1
ATOM 1017 O O . GLN A 1 129 ? 17.378 22.920 -18.188 1.00 32.17 129 GLN A O 1
ATOM 1023 N N . VAL A 1 130 ? 18.373 24.787 -18.779 1.00 33.35 130 VAL A N 1
ATOM 1024 C CA . VAL A 1 130 ? 17.706 24.823 -20.098 1.00 33.08 130 VAL A CA 1
ATOM 1025 C C . VAL A 1 130 ? 18.803 25.273 -21.060 1.00 34.98 130 VAL A C 1
ATOM 1026 O O . VAL A 1 130 ? 19.404 26.331 -20.799 1.00 37.26 130 VAL A O 1
ATOM 1030 N N . ARG A 1 131 ? 19.190 24.431 -22.002 1.00 36.71 131 ARG A N 1
ATOM 1031 C CA . ARG A 1 131 ? 20.219 24.839 -22.992 1.00 36.70 131 ARG A CA 1
ATOM 1032 C C . ARG A 1 131 ? 19.521 25.514 -24.171 1.00 28.57 131 ARG A C 1
ATOM 1033 O O . ARG A 1 131 ? 18.545 24.934 -24.647 1.00 33.82 131 ARG A O 1
ATOM 1041 N N . VAL A 1 132 ? 19.920 26.678 -24.649 1.00 29.01 132 VAL A N 1
ATOM 1042 C CA . VAL A 1 132 ? 19.242 27.334 -25.787 1.00 35.97 132 VAL A CA 1
ATOM 1043 C C . VAL A 1 132 ? 20.207 27.342 -26.988 1.00 36.02 132 VAL A C 1
ATOM 1044 O O . VAL A 1 132 ? 21.347 27.819 -26.978 1.00 28.09 132 VAL A O 1
ATOM 1048 N N . THR A 1 133 ? 19.800 26.684 -28.055 1.00 33.63 133 THR A N 1
ATOM 1049 C CA . THR A 1 133 ? 20.681 26.460 -29.222 1.00 28.34 133 THR A CA 1
ATOM 1050 C C . THR A 1 133 ? 20.020 27.131 -30.431 1.00 35.50 133 THR A C 1
ATOM 1051 O O . THR A 1 133 ? 18.793 26.939 -30.598 1.00 26.08 133 THR A O 1
ATOM 1055 N N . GLY A 1 134 ? 20.786 27.860 -31.243 1.00 33.56 134 GLY A N 1
ATOM 1056 C CA . GLY A 1 134 ? 20.234 28.542 -32.412 1.00 40.00 134 GLY A CA 1
ATOM 1057 C C . GLY A 1 134 ? 21.311 28.785 -33.461 1.00 38.25 134 GLY A C 1
ATOM 1058 O O . GLY A 1 134 ? 22.521 28.604 -33.285 1.00 33.38 134 GLY A O 1
ATOM 1059 N N . LYS A 1 135 ? 20.869 29.158 -34.655 1.00 42.96 135 LYS A N 1
ATOM 1060 C CA . LYS A 1 135 ? 21.828 29.382 -35.761 1.00 38.98 135 LYS A CA 1
ATOM 1061 C C . LYS A 1 135 ? 22.488 30.745 -35.557 1.00 38.70 135 LYS A C 1
ATOM 1062 O O . LYS A 1 135 ? 23.641 31.037 -35.844 1.00 34.78 135 LYS A O 1
ATOM 1068 N N . SER A 1 136 ? 21.707 31.644 -34.948 1.00 27.11 136 SER A N 1
ATOM 1069 C CA . SER A 1 136 ? 22.076 33.024 -34.826 1.00 26.02 136 SER A CA 1
ATOM 1070 C C . SER A 1 136 ? 22.405 33.552 -33.463 1.00 37.40 136 SER A C 1
ATOM 1071 O O . SER A 1 136 ? 21.535 33.385 -32.590 1.00 39.13 136 SER A O 1
ATOM 1074 N N . ARG A 1 137 ? 23.573 34.171 -33.344 1.00 44.83 137 ARG A N 1
ATOM 1075 C CA . ARG A 1 137 ? 23.949 34.706 -32.013 1.00 48.79 137 ARG A CA 1
ATOM 1076 C C . ARG A 1 137 ? 23.081 35.886 -31.579 1.00 42.99 137 ARG A C 1
ATOM 1077 O O . ARG A 1 137 ? 22.797 35.957 -30.393 1.00 36.53 137 ARG A O 1
ATOM 1085 N N . ASP A 1 138 ? 22.672 36.756 -32.498 1.00 34.87 138 ASP A N 1
ATOM 1086 C CA . ASP A 1 138 ? 21.760 37.841 -32.289 1.00 32.15 138 ASP A CA 1
ATOM 1087 C C . ASP A 1 138 ? 20.409 37.281 -31.768 1.00 34.59 138 ASP A C 1
ATOM 1088 O O . ASP A 1 138 ? 19.777 37.913 -30.916 1.00 44.92 138 ASP A O 1
ATOM 1093 N N . ASP A 1 139 ? 19.975 36.126 -32.220 1.00 23.81 139 ASP A N 1
ATOM 1094 C CA . ASP A 1 139 ? 18.752 35.552 -31.722 1.00 26.71 139 ASP A CA 1
ATOM 1095 C C . ASP A 1 139 ? 19.059 35.060 -30.281 1.00 31.49 139 ASP A C 1
ATOM 1096 O O . ASP A 1 139 ? 18.213 35.285 -29.435 1.00 30.39 139 ASP A O 1
ATOM 1101 N N . LEU A 1 140 ? 20.113 34.299 -30.128 1.00 23.17 140 LEU A N 1
ATOM 1102 C CA . LEU A 1 140 ? 20.468 33.870 -28.783 1.00 41.28 140 LEU A CA 1
ATOM 1103 C C . LEU A 1 140 ? 20.447 35.056 -27.796 1.00 46.94 140 LEU A C 1
ATOM 1104 O O . LEU A 1 140 ? 19.964 34.910 -26.640 1.00 41.29 140 LEU A O 1
ATOM 1109 N N . GLN A 1 141 ? 20.921 36.241 -28.236 1.00 39.35 141 GLN A N 1
ATOM 1110 C CA . GLN A 1 141 ? 20.959 37.404 -27.312 1.00 52.04 141 GLN A CA 1
ATOM 1111 C C . GLN A 1 141 ? 19.538 37.905 -27.011 1.00 47.93 141 GLN A C 1
ATOM 1112 O O . GLN A 1 141 ? 19.172 38.278 -25.874 1.00 32.09 141 GLN A O 1
ATOM 1118 N N . ALA A 1 142 ? 18.738 37.878 -28.113 1.00 27.58 142 ALA A N 1
ATOM 1119 C CA . ALA A 1 142 ? 17.346 38.223 -27.847 1.00 36.82 142 ALA A CA 1
ATOM 1120 C C . ALA A 1 142 ? 16.786 37.307 -26.730 1.00 35.14 142 ALA A C 1
ATOM 1121 O O . ALA A 1 142 ? 16.063 37.810 -25.871 1.00 27.81 142 ALA A O 1
ATOM 1123 N N . VAL A 1 143 ? 17.024 36.018 -26.813 1.00 32.32 143 VAL A N 1
ATOM 1124 C CA . VAL A 1 143 ? 16.506 35.070 -25.827 1.00 41.99 143 VAL A CA 1
ATOM 1125 C 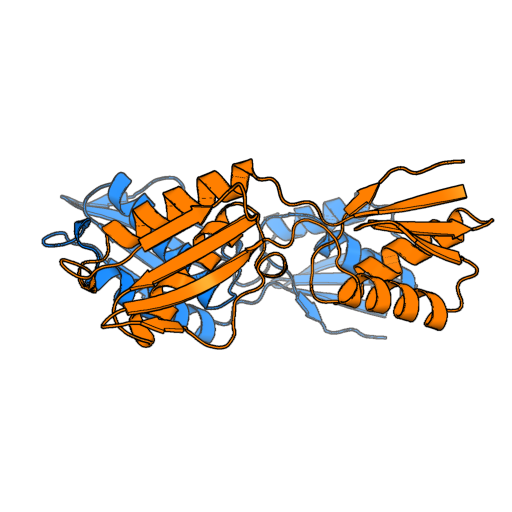C . VAL A 1 143 ? 16.893 35.493 -24.400 1.00 43.46 143 VAL A C 1
ATOM 1126 O O . VAL A 1 143 ? 16.055 35.392 -23.466 1.00 37.70 143 VAL A O 1
ATOM 1130 N N . ILE A 1 144 ? 18.154 35.950 -24.317 1.00 35.97 144 ILE A N 1
ATOM 1131 C CA . ILE A 1 144 ? 18.670 36.332 -22.984 1.00 36.86 144 ILE A CA 1
ATOM 1132 C C . ILE A 1 144 ? 17.849 37.496 -22.463 1.00 37.67 144 ILE A C 1
ATOM 1133 O O . ILE A 1 144 ? 17.274 37.483 -21.377 1.00 32.39 144 ILE A O 1
ATOM 1138 N N . GLN A 1 145 ? 17.706 38.535 -23.271 1.00 31.03 145 GLN A N 1
ATOM 1139 C CA . GLN A 1 145 ? 16.873 39.656 -22.876 1.00 30.40 145 GLN A CA 1
ATOM 1140 C C . GLN A 1 145 ? 15.433 39.290 -22.562 1.00 40.42 145 GLN A C 1
ATOM 1141 O O . GLN A 1 145 ? 14.832 39.927 -21.674 1.00 35.42 145 GLN A O 1
ATOM 1147 N N . LEU A 1 146 ? 14.882 38.347 -23.316 1.00 33.00 146 LEU A N 1
ATOM 1148 C CA . LEU A 1 146 ? 13.502 37.911 -23.105 1.00 35.17 146 LEU A CA 1
ATOM 1149 C C . LEU A 1 146 ? 13.350 37.348 -21.662 1.00 35.38 146 LEU A C 1
ATOM 1150 O O . LEU A 1 146 ? 12.463 37.744 -20.911 1.00 33.58 146 LEU A O 1
ATOM 1155 N N . VAL A 1 147 ? 14.161 36.383 -21.302 1.00 25.58 147 VAL A N 1
ATOM 1156 C CA . VAL A 1 147 ? 14.107 35.592 -20.080 1.00 36.10 147 VAL A CA 1
ATOM 1157 C C . VAL A 1 147 ? 14.459 36.552 -18.938 1.00 39.55 147 VAL A C 1
ATOM 1158 O O . VAL A 1 147 ? 13.676 36.666 -17.991 1.00 34.70 147 VAL A O 1
ATOM 1162 N N . LYS A 1 148 ? 15.411 37.458 -19.146 1.00 37.97 148 LYS A N 1
ATOM 1163 C CA . LYS A 1 148 ? 15.686 38.477 -18.160 1.00 49.40 148 LYS A CA 1
ATOM 1164 C C . LYS A 1 148 ? 14.446 39.360 -17.935 1.00 43.31 148 LYS A C 1
ATOM 1165 O O . LYS A 1 148 ? 14.167 39.792 -16.814 1.00 40.61 148 LYS A O 1
ATOM 1171 N N . SER A 1 149 ? 13.753 39.679 -19.001 1.00 30.41 149 SER A N 1
ATOM 1172 C CA . SER A 1 149 ? 12.629 40.575 -18.836 1.00 29.26 149 SER A CA 1
ATOM 1173 C C . SER A 1 149 ? 11.442 39.972 -18.114 1.00 31.94 149 SER A C 1
ATOM 1174 O O . SER A 1 149 ? 10.563 40.710 -17.649 1.00 28.04 149 SER A O 1
ATOM 1177 N N . ALA A 1 150 ? 11.285 38.657 -18.216 1.00 26.24 150 ALA A N 1
ATOM 1178 C CA . ALA A 1 150 ? 10.088 38.028 -17.682 1.00 31.24 150 ALA A CA 1
ATOM 1179 C C . ALA A 1 150 ? 10.207 37.834 -16.146 1.00 32.09 150 ALA A C 1
ATOM 1180 O O . ALA A 1 150 ? 11.223 38.184 -15.566 1.00 39.96 150 ALA A O 1
ATOM 1182 N N . GLU A 1 151 ? 9.170 37.283 -15.514 1.00 28.99 151 GLU A N 1
ATOM 1183 C CA . GLU A 1 151 ? 9.225 37.079 -14.071 1.00 34.05 151 GLU A CA 1
ATOM 1184 C C . GLU A 1 151 ? 8.880 35.641 -13.800 1.00 26.26 151 GLU A C 1
ATOM 1185 O O . GLU A 1 151 ? 7.910 35.499 -13.098 1.00 33.04 151 GLU A O 1
ATOM 1191 N N . LEU A 1 152 ? 9.418 34.647 -14.436 1.00 32.36 152 LEU A N 1
ATOM 1192 C CA . LEU A 1 152 ? 8.957 33.290 -14.286 1.00 35.94 152 LEU A CA 1
ATOM 1193 C C . LEU A 1 152 ? 9.006 32.935 -12.816 1.00 36.41 152 LEU A C 1
ATOM 1194 O O . LEU A 1 152 ? 8.350 31.940 -12.515 1.00 35.25 152 LEU A O 1
ATOM 1199 N N . GLY A 1 153 ? 9.719 33.626 -11.932 1.00 36.21 153 GLY A N 1
ATOM 1200 C CA . GLY A 1 153 ? 9.593 33.079 -10.556 1.00 35.92 153 GLY A CA 1
ATOM 1201 C C . GLY A 1 153 ? 10.879 32.809 -9.829 1.00 39.10 153 GLY A C 1
ATOM 1202 O O . GLY A 1 153 ? 10.746 32.676 -8.645 1.00 41.82 153 GLY A O 1
ATOM 1203 N N . GLN A 1 154 ? 12.057 32.737 -10.394 1.00 37.40 154 GLN A N 1
ATOM 1204 C CA . GLN A 1 154 ? 13.327 32.532 -9.733 1.00 38.56 154 GLN A CA 1
ATOM 1205 C C . GLN A 1 154 ? 14.409 33.167 -10.598 1.00 46.20 154 GLN A C 1
ATOM 1206 O O . GLN A 1 154 ? 14.157 33.353 -11.800 1.00 41.81 154 GLN A O 1
ATOM 1212 N N . PRO A 1 155 ? 15.542 33.546 -10.041 1.00 46.68 155 PRO A N 1
ATOM 1213 C CA . PRO A 1 155 ? 16.566 34.260 -10.810 1.00 45.54 155 PRO A CA 1
ATOM 1214 C C . PRO A 1 155 ? 17.279 33.325 -11.779 1.00 39.44 155 PRO A C 1
ATOM 1215 O O . PRO A 1 155 ? 17.342 32.127 -11.500 1.00 38.08 155 PRO A O 1
ATOM 1219 N N . PHE A 1 156 ? 17.758 33.861 -12.895 1.00 40.73 156 PHE A N 1
ATOM 1220 C CA . PHE A 1 156 ? 18.462 33.001 -13.863 1.00 47.81 156 PHE A CA 1
ATOM 1221 C C . PHE A 1 156 ? 19.852 33.573 -14.100 1.00 40.02 156 PHE A C 1
ATOM 1222 O O . PHE A 1 156 ? 20.102 34.775 -13.930 1.00 39.84 156 PHE A O 1
ATOM 1230 N N . GLN A 1 157 ? 20.792 32.742 -14.483 1.00 35.70 157 GLN A N 1
ATOM 1231 C CA . GLN A 1 157 ? 22.102 33.239 -14.915 1.00 38.68 157 GLN A CA 1
ATOM 1232 C C . GLN A 1 157 ? 22.282 32.683 -16.342 1.00 31.81 157 GLN A C 1
ATOM 1233 O O . GLN A 1 157 ? 21.525 31.794 -16.747 1.00 24.85 157 GLN A O 1
ATOM 1239 N N . PHE A 1 158 ? 23.220 33.170 -17.093 1.00 32.79 158 PHE A N 1
ATOM 1240 C CA . PHE A 1 158 ? 23.449 32.689 -18.461 1.00 39.15 158 PHE A CA 1
ATOM 1241 C C . PHE A 1 158 ? 24.936 32.442 -18.657 1.00 27.27 158 PHE A C 1
ATOM 1242 O O . PHE A 1 158 ? 25.676 33.398 -18.614 1.00 35.24 158 PHE A O 1
ATOM 1250 N N . ASN A 1 159 ? 25.334 31.202 -18.892 1.00 27.13 159 ASN A N 1
ATOM 1251 C CA . ASN A 1 159 ? 26.704 30.781 -19.090 1.00 31.13 159 ASN A CA 1
ATOM 1252 C C . ASN A 1 159 ? 26.884 29.766 -20.223 1.00 38.19 159 ASN A C 1
ATOM 1253 O O . ASN A 1 159 ? 25.974 29.462 -21.027 1.00 29.36 159 ASN A O 1
ATOM 1258 N N . ASN A 1 160 ? 28.111 29.261 -20.313 1.00 32.64 160 ASN A N 1
ATOM 1259 C CA . ASN A 1 160 ? 28.493 28.186 -21.245 1.00 39.20 160 ASN A CA 1
ATOM 1260 C C . ASN A 1 160 ? 28.030 28.460 -22.671 1.00 35.57 160 ASN A C 1
ATOM 1261 O O . ASN A 1 160 ? 27.272 27.840 -23.415 1.00 36.00 160 ASN A O 1
ATOM 1266 N N . PHE A 1 161 ? 28.456 29.639 -23.074 1.00 41.28 161 PHE A N 1
ATOM 1267 C CA . PHE A 1 161 ? 28.277 30.132 -24.444 1.00 46.29 161 PHE A CA 1
ATOM 1268 C C . PHE A 1 161 ? 29.217 29.261 -25.295 1.00 44.21 161 PHE A C 1
ATOM 1269 O O . PHE A 1 161 ? 30.424 29.258 -25.011 1.00 47.91 161 PHE A O 1
ATOM 1277 N N . ARG A 1 162 ? 28.683 28.441 -26.172 1.00 43.88 162 ARG A N 1
ATOM 1278 C CA . ARG A 1 162 ? 29.427 27.586 -27.088 1.00 37.12 162 ARG A CA 1
ATOM 1279 C C . ARG A 1 162 ? 29.123 28.050 -28.520 1.00 47.31 162 ARG A C 1
ATOM 1280 O O . ARG A 1 162 ? 28.056 28.575 -28.875 1.00 32.71 162 ARG A O 1
ATOM 1288 N N . ASP A 1 163 ? 30.169 27.924 -29.334 1.00 60.27 163 ASP A N 1
ATOM 1289 C CA . ASP A 1 163 ? 30.119 28.420 -30.715 1.00 66.54 163 ASP A CA 1
ATOM 1290 C C . ASP A 1 163 ? 29.205 27.686 -31.683 1.00 63.59 163 ASP A C 1
ATOM 1291 O O . ASP A 1 163 ? 28.964 28.283 -32.774 1.00 67.70 163 ASP A O 1
ATOM 1297 N N . PRO B 1 2 ? 10.544 63.128 -35.280 1.00 44.54 2 PRO B N 1
ATOM 1298 C CA . PRO B 1 2 ? 9.874 62.843 -33.975 1.00 41.35 2 PRO B CA 1
ATOM 1299 C C . PRO B 1 2 ? 10.769 62.909 -32.742 1.00 42.80 2 PRO B C 1
ATOM 1300 O O . PRO B 1 2 ? 11.985 63.066 -32.800 1.00 37.36 2 PRO B O 1
ATOM 1304 N N . SER B 1 3 ? 10.143 62.782 -31.560 1.00 41.99 3 SER B N 1
ATOM 1305 C CA . SER B 1 3 ? 10.855 62.892 -30.314 1.00 33.41 3 SER B CA 1
ATOM 1306 C C . SER B 1 3 ? 10.256 62.114 -29.164 1.00 34.58 3 SER B C 1
ATOM 1307 O O . SER B 1 3 ? 9.119 61.651 -29.226 1.00 34.54 3 SER B O 1
ATOM 1310 N N . PHE B 1 4 ? 11.025 62.037 -28.099 1.00 29.06 4 PHE B N 1
ATOM 1311 C CA . PHE B 1 4 ? 10.559 61.422 -26.837 1.00 41.58 4 PHE B CA 1
ATOM 1312 C C . PHE B 1 4 ? 11.229 62.170 -25.684 1.00 39.29 4 PHE B C 1
ATOM 1313 O O . PHE B 1 4 ? 12.149 62.984 -25.905 1.00 32.70 4 PHE B O 1
ATOM 1321 N N . ASP B 1 5 ? 10.703 62.032 -24.472 1.00 47.09 5 ASP B N 1
ATOM 1322 C CA . ASP B 1 5 ? 11.245 62.750 -23.298 1.00 45.85 5 ASP B CA 1
ATOM 1323 C C . ASP B 1 5 ? 11.857 61.755 -22.299 1.00 47.13 5 ASP B C 1
ATOM 1324 O O . ASP B 1 5 ? 11.267 60.707 -21.991 1.00 38.49 5 ASP B O 1
ATOM 1329 N N . ILE B 1 6 ? 13.024 62.120 -21.761 1.00 48.07 6 ILE B N 1
ATOM 1330 C CA . ILE B 1 6 ? 13.682 61.326 -20.732 1.00 46.52 6 ILE B CA 1
ATOM 1331 C C . ILE B 1 6 ? 13.402 62.001 -19.374 1.00 43.30 6 ILE B C 1
ATOM 1332 O O . ILE B 1 6 ? 13.769 63.181 -19.275 1.00 30.18 6 ILE B O 1
ATOM 1337 N N . VAL B 1 7 ? 12.670 61.309 -18.473 1.00 40.93 7 VAL B N 1
ATOM 1338 C CA . VAL B 1 7 ? 12.435 61.951 -17.166 1.00 47.07 7 VAL B CA 1
ATOM 1339 C C . VAL B 1 7 ? 12.912 61.012 -16.058 1.00 39.57 7 VAL B C 1
ATOM 1340 O O . VAL B 1 7 ? 13.255 59.858 -16.365 1.00 35.53 7 VAL B O 1
ATOM 1344 N N . SER B 1 8 ? 12.924 61.510 -14.831 1.00 37.21 8 SER B N 1
ATOM 1345 C CA . SER B 1 8 ? 13.256 60.706 -13.634 1.00 40.22 8 SER B CA 1
ATOM 1346 C C . SER B 1 8 ? 12.244 61.076 -12.532 1.00 34.52 8 SER B C 1
ATOM 1347 O O . SER B 1 8 ? 12.412 62.087 -11.810 1.00 41.68 8 SER B O 1
ATOM 1350 N N . GLU B 1 9 ? 11.202 60.256 -12.452 1.00 43.31 9 GLU B N 1
ATOM 1351 C CA . GLU B 1 9 ? 10.122 60.625 -11.526 1.00 58.07 9 GLU B CA 1
ATOM 1352 C C . GLU B 1 9 ? 10.036 59.701 -10.329 1.00 60.08 9 GLU B C 1
ATOM 1353 O O . GLU B 1 9 ? 10.178 58.489 -10.514 1.00 56.12 9 GLU B O 1
ATOM 1359 N N . ILE B 1 10 ? 9.868 60.288 -9.148 1.00 58.02 10 ILE B N 1
ATOM 1360 C CA . ILE B 1 10 ? 9.710 59.534 -7.905 1.00 54.84 10 ILE B CA 1
ATOM 1361 C C . ILE B 1 10 ? 8.247 59.664 -7.444 1.00 59.17 10 ILE B C 1
ATOM 1362 O O . ILE B 1 10 ? 7.791 60.820 -7.334 1.00 42.13 10 ILE B O 1
ATOM 1367 N N . THR B 1 11 ? 7.658 58.488 -7.219 1.00 64.19 11 THR B N 1
ATOM 1368 C CA . THR B 1 11 ? 6.284 58.458 -6.725 1.00 66.86 11 THR B CA 1
ATOM 1369 C C . THR B 1 11 ? 6.263 58.766 -5.214 1.00 62.90 11 THR B C 1
ATOM 1370 O O . THR B 1 11 ? 6.447 57.899 -4.355 1.00 52.69 11 THR B O 1
ATOM 1374 N N . LEU B 1 12 ? 6.020 60.034 -4.931 1.00 56.91 12 LEU B N 1
ATOM 1375 C CA . LEU B 1 12 ? 5.970 60.604 -3.604 1.00 66.60 12 LEU B CA 1
ATOM 1376 C C . LEU B 1 12 ? 5.078 59.843 -2.629 1.00 71.62 12 LEU B C 1
ATOM 1377 O O . LEU B 1 12 ? 5.135 60.016 -1.405 1.00 63.72 12 LEU B O 1
ATOM 1382 N N . HIS B 1 13 ? 4.251 58.940 -3.155 1.00 72.40 13 HIS B N 1
ATOM 1383 C CA . HIS B 1 13 ? 3.335 58.153 -2.334 1.00 73.29 13 HIS B CA 1
ATOM 1384 C C . HIS B 1 13 ? 4.071 56.907 -1.861 1.00 67.56 13 HIS B C 1
ATOM 1385 O O . HIS B 1 13 ? 3.886 56.568 -0.693 1.00 65.53 13 HIS B O 1
ATOM 1392 N N . GLU B 1 14 ? 4.860 56.275 -2.739 1.00 55.41 14 GLU B N 1
ATOM 1393 C CA . GLU B 1 14 ? 5.579 55.113 -2.206 1.00 58.89 14 GLU B CA 1
ATOM 1394 C C . GLU B 1 14 ? 6.717 55.585 -1.296 1.00 57.69 14 GLU B C 1
ATOM 1395 O O . GLU B 1 14 ? 7.139 54.880 -0.369 1.00 57.72 14 GLU B O 1
ATOM 1401 N N . VAL B 1 15 ? 7.222 56.809 -1.439 1.00 51.71 15 VAL B N 1
ATOM 1402 C CA . VAL B 1 15 ? 8.254 57.328 -0.555 1.00 59.74 15 VAL B CA 1
ATOM 1403 C C . VAL B 1 15 ? 7.641 57.308 0.865 1.00 63.57 15 VAL B C 1
ATOM 1404 O O . VAL B 1 15 ? 8.249 56.902 1.839 1.00 69.32 15 VAL B O 1
ATOM 1408 N N . ARG B 1 16 ? 6.433 57.836 0.969 1.00 59.99 16 ARG B N 1
ATOM 1409 C CA . ARG B 1 16 ? 5.701 57.955 2.206 1.00 58.93 16 ARG B CA 1
ATOM 1410 C C . ARG B 1 16 ? 5.468 56.595 2.847 1.00 56.10 16 ARG B C 1
ATOM 1411 O O . ARG B 1 16 ? 5.506 56.528 4.062 1.00 59.76 16 ARG B O 1
ATOM 1419 N N . ASN B 1 17 ? 5.252 55.542 2.077 1.00 55.90 17 ASN B N 1
ATOM 1420 C CA . ASN B 1 17 ? 4.994 54.243 2.687 1.00 64.19 17 ASN B CA 1
ATOM 1421 C C . ASN B 1 17 ? 6.303 53.682 3.253 1.00 61.50 17 ASN B C 1
ATOM 1422 O O . ASN B 1 17 ? 6.387 53.150 4.353 1.00 52.31 17 ASN B O 1
ATOM 1427 N N . ALA B 1 18 ? 7.330 53.870 2.441 1.00 60.59 18 ALA B N 1
ATOM 1428 C CA . ALA B 1 18 ? 8.672 53.433 2.762 1.00 56.30 18 ALA B CA 1
ATOM 1429 C C . ALA B 1 18 ? 9.177 54.125 4.032 1.00 49.67 18 ALA B C 1
ATOM 1430 O O . ALA B 1 18 ? 9.909 53.476 4.759 1.00 47.35 18 ALA B O 1
ATOM 1432 N N . VAL B 1 19 ? 8.846 55.393 4.180 1.00 45.70 19 VAL B N 1
ATOM 1433 C CA . VAL B 1 19 ? 9.295 56.089 5.379 1.00 56.02 19 VAL B CA 1
ATOM 1434 C C . VAL B 1 19 ? 8.597 55.465 6.586 1.00 53.98 19 VAL B C 1
ATOM 1435 O O . VAL B 1 19 ? 9.317 54.918 7.442 1.00 55.41 19 VAL B O 1
ATOM 1439 N N . GLU B 1 20 ? 7.263 55.486 6.632 1.00 47.97 20 GLU B N 1
ATOM 1440 C CA . GLU B 1 20 ? 6.613 54.906 7.808 1.00 55.29 20 GLU B CA 1
ATOM 1441 C C . GLU B 1 20 ? 7.015 53.449 8.022 1.00 52.54 20 GLU B C 1
ATOM 1442 O O . GLU B 1 20 ? 7.108 53.101 9.205 1.00 40.15 20 GLU B O 1
ATOM 1448 N N . ASN B 1 21 ? 7.277 52.679 6.967 1.00 44.55 21 ASN B N 1
ATOM 1449 C CA . ASN B 1 21 ? 7.657 51.263 7.108 1.00 49.52 21 ASN B CA 1
ATOM 1450 C C . ASN B 1 21 ? 8.971 51.223 7.917 1.00 54.38 21 ASN B C 1
ATOM 1451 O O . ASN B 1 21 ? 9.049 50.566 8.977 1.00 47.27 21 ASN B O 1
ATOM 1456 N N . ALA B 1 22 ? 9.871 52.049 7.316 1.00 39.72 22 ALA B N 1
ATOM 1457 C CA . ALA B 1 22 ? 11.145 52.181 8.021 1.00 48.14 22 ALA B CA 1
ATOM 1458 C C . ALA B 1 22 ? 11.000 52.626 9.482 1.00 37.56 22 ALA B C 1
ATOM 1459 O O . ALA B 1 22 ? 11.856 52.151 10.216 1.00 37.93 22 ALA B O 1
ATOM 1461 N N . ASN B 1 23 ? 10.047 53.469 9.885 1.00 32.59 23 ASN B N 1
ATOM 1462 C CA . ASN B 1 23 ? 9.932 53.889 11.266 1.00 43.39 23 ASN B CA 1
ATOM 1463 C C . ASN B 1 23 ? 9.379 52.717 12.090 1.00 42.94 23 ASN B C 1
ATOM 1464 O O . ASN B 1 23 ? 9.795 52.569 13.236 1.00 46.01 23 ASN B O 1
ATOM 1469 N N . ARG B 1 24 ? 8.596 51.879 11.453 1.00 41.22 24 ARG B N 1
ATOM 1470 C CA . ARG B 1 24 ? 8.069 50.690 12.079 1.00 44.08 24 ARG B CA 1
ATOM 1471 C C . ARG B 1 24 ? 9.257 49.784 12.377 1.00 44.33 24 ARG B C 1
ATOM 1472 O O . ARG B 1 24 ? 9.493 49.470 13.551 1.00 55.21 24 ARG B O 1
ATOM 1480 N N . VAL B 1 25 ? 10.053 49.464 11.359 1.00 41.59 25 VAL B N 1
ATOM 1481 C CA . VAL B 1 25 ? 11.270 48.696 11.580 1.00 41.41 25 VAL B CA 1
ATOM 1482 C C . VAL B 1 25 ? 12.123 49.227 12.757 1.00 40.03 25 VAL B C 1
ATOM 1483 O O . VAL B 1 25 ? 12.359 48.499 13.737 1.00 33.81 25 VAL B O 1
ATOM 1487 N N . LEU B 1 26 ? 12.540 50.493 12.633 1.00 28.16 26 LEU B N 1
ATOM 1488 C CA . LEU B 1 26 ? 13.342 51.123 13.633 1.00 35.96 26 LEU B CA 1
ATOM 1489 C C . LEU B 1 26 ? 12.771 50.931 15.065 1.00 36.16 26 LEU B C 1
ATOM 1490 O O . LEU B 1 26 ? 13.534 50.703 15.993 1.00 34.27 26 LEU B O 1
ATOM 1495 N N . SER B 1 27 ? 11.492 51.125 15.277 1.00 35.13 27 SER B N 1
ATOM 1496 C CA . SER B 1 27 ? 10.868 51.030 16.582 1.00 40.58 27 SER B CA 1
ATOM 1497 C C . SER B 1 27 ? 10.949 49.647 17.220 1.00 41.13 27 SER B C 1
ATOM 1498 O O . SER B 1 27 ? 10.746 49.588 18.432 1.00 44.53 27 SER B O 1
ATOM 1501 N N . THR B 1 28 ? 11.198 48.592 16.450 1.00 31.39 28 THR B N 1
ATOM 1502 C CA . THR B 1 28 ? 11.260 47.237 16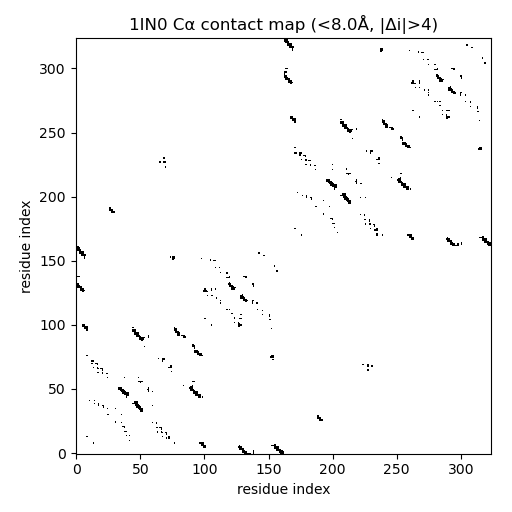.953 1.00 21.56 28 THR B CA 1
ATOM 1503 C C . THR B 1 28 ? 12.704 46.957 17.366 1.00 25.49 28 THR B C 1
ATOM 1504 O O . THR B 1 28 ? 12.998 45.852 17.865 1.00 30.63 28 THR B O 1
ATOM 1508 N N . ARG B 1 29 ? 13.590 47.931 17.159 1.00 22.83 29 ARG B N 1
ATOM 1509 C CA . ARG B 1 29 ? 14.992 47.590 17.481 1.00 34.89 29 ARG B CA 1
ATOM 1510 C C . ARG B 1 29 ? 15.359 47.884 18.919 1.00 34.07 29 ARG B C 1
ATOM 1511 O O . ARG B 1 29 ? 15.477 49.077 19.215 1.00 34.56 29 ARG B O 1
ATOM 1519 N N . TYR B 1 30 ? 15.656 46.902 19.746 1.00 35.42 30 TYR B N 1
ATOM 1520 C CA . TYR B 1 30 ? 15.960 47.140 21.162 1.00 33.14 30 TYR B CA 1
ATOM 1521 C C . TYR B 1 30 ? 17.284 47.859 21.391 1.00 37.05 30 TYR B C 1
ATOM 1522 O O . TYR B 1 30 ? 17.444 48.604 22.380 1.00 27.58 30 TYR B O 1
ATOM 1531 N N . ASP B 1 31 ? 18.223 47.770 20.434 1.00 28.24 31 ASP B N 1
ATOM 1532 C CA . ASP B 1 31 ? 19.512 48.426 20.532 1.00 28.13 31 ASP B CA 1
ATOM 1533 C C . ASP B 1 31 ? 19.330 49.937 20.457 1.00 29.91 31 ASP B C 1
ATOM 1534 O O . ASP B 1 31 ? 20.195 50.768 20.745 1.00 35.05 31 ASP B O 1
ATOM 1539 N N . PHE B 1 32 ? 18.136 50.352 20.068 1.00 25.88 32 PHE B N 1
ATOM 1540 C CA . PHE B 1 32 ? 17.808 51.767 19.955 1.00 29.50 32 PHE B CA 1
ATOM 1541 C C . PHE B 1 32 ? 16.845 52.162 21.078 1.00 35.09 32 PHE B C 1
ATOM 1542 O O . PHE B 1 32 ? 16.333 53.308 21.038 1.00 31.93 32 PHE B O 1
ATOM 1550 N N . ARG B 1 33 ? 16.589 51.225 22.026 1.00 31.07 33 ARG B N 1
ATOM 1551 C CA . ARG B 1 33 ? 15.617 51.715 23.057 1.00 32.54 33 ARG B CA 1
ATOM 1552 C C . ARG B 1 33 ? 16.222 52.900 23.787 1.00 27.86 33 ARG B C 1
ATOM 1553 O O . ARG B 1 33 ? 17.415 52.895 24.087 1.00 38.29 33 ARG B O 1
ATOM 1561 N N . GLY B 1 34 ? 15.519 53.990 23.993 1.00 36.79 34 GLY B N 1
ATOM 1562 C CA . GLY B 1 34 ? 16.112 55.189 24.610 1.00 37.50 34 GLY B CA 1
ATOM 1563 C C . GLY B 1 34 ? 17.073 55.959 23.705 1.00 40.94 34 GLY B C 1
ATOM 1564 O O . GLY B 1 34 ? 17.642 56.969 24.111 1.00 30.65 34 GLY B O 1
ATOM 1565 N N . VAL B 1 35 ? 17.358 55.487 22.486 1.00 36.27 35 VAL B N 1
ATOM 1566 C CA . VAL B 1 35 ? 18.336 56.232 21.666 1.00 35.96 35 VAL B CA 1
ATOM 1567 C C . VAL B 1 35 ? 17.621 57.199 20.758 1.00 32.06 35 VAL B C 1
ATOM 1568 O O . VAL B 1 35 ? 16.659 56.706 20.184 1.00 33.27 35 VAL B O 1
ATOM 1572 N N . GLU B 1 36 ? 18.029 58.442 20.632 1.00 40.02 36 GLU B N 1
ATOM 1573 C CA . GLU B 1 36 ? 17.329 59.299 19.668 1.00 42.36 36 GLU B CA 1
ATOM 1574 C C . GLU B 1 36 ? 17.588 58.730 18.252 1.00 37.36 36 GLU B C 1
ATOM 1575 O O . GLU B 1 36 ? 18.721 58.401 17.939 1.00 33.89 36 GLU B O 1
ATOM 1581 N N . ALA B 1 37 ? 16.540 58.577 17.479 1.00 33.70 37 ALA B N 1
ATOM 1582 C CA . ALA B 1 37 ? 16.599 57.994 16.149 1.00 35.92 37 ALA B CA 1
ATOM 1583 C C . ALA B 1 37 ? 15.358 58.359 15.332 1.00 36.63 37 ALA B C 1
ATOM 1584 O O . ALA B 1 37 ? 14.239 57.874 15.343 1.00 35.75 37 ALA B O 1
ATOM 1586 N N . VAL B 1 38 ? 15.564 59.348 14.483 1.00 40.59 38 VAL B N 1
ATOM 1587 C CA . VAL B 1 38 ? 14.597 59.913 13.582 1.00 42.12 38 VAL B CA 1
ATOM 1588 C C . VAL B 1 38 ? 14.840 59.608 12.109 1.00 40.04 38 VAL B C 1
ATOM 1589 O O . VAL B 1 38 ? 15.958 59.764 11.629 1.00 36.21 38 VAL B O 1
ATOM 1593 N N . ILE B 1 39 ? 13.776 59.222 11.429 1.00 40.06 39 ILE B N 1
ATOM 1594 C CA . ILE B 1 39 ? 13.744 59.029 9.989 1.00 39.80 39 ILE B CA 1
ATOM 1595 C C . ILE B 1 39 ? 12.568 59.877 9.504 1.00 39.84 39 ILE B C 1
ATOM 1596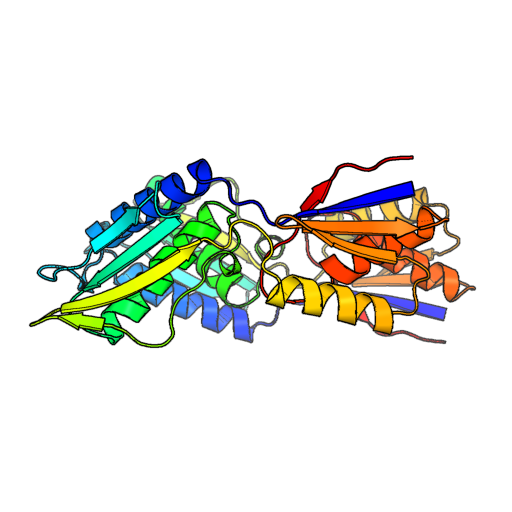 O O . ILE B 1 39 ? 11.408 59.483 9.717 1.00 36.21 39 ILE B O 1
ATOM 1601 N N . GLU B 1 40 ? 12.844 61.056 8.961 1.00 36.61 40 GLU B N 1
ATOM 1602 C CA . GLU B 1 40 ? 11.690 61.888 8.591 1.00 47.76 40 GLU B CA 1
ATOM 1603 C C . GLU B 1 40 ? 11.731 62.445 7.171 1.00 39.06 40 GLU B C 1
ATOM 1604 O O . GLU B 1 40 ? 12.746 62.999 6.786 1.00 40.25 40 GLU B O 1
ATOM 1610 N N . LEU B 1 41 ? 10.580 62.350 6.546 1.00 34.07 41 LEU B N 1
ATOM 1611 C CA . LEU B 1 41 ? 10.437 62.800 5.158 1.00 47.55 41 LEU B CA 1
ATOM 1612 C C . LEU B 1 41 ? 9.923 64.223 5.022 1.00 47.21 41 LEU B C 1
ATOM 1613 O O . LEU B 1 41 ? 8.742 64.393 5.330 1.00 52.39 41 LEU B O 1
ATOM 1618 N N . ASN B 1 42 ? 10.738 65.121 4.488 1.00 47.84 42 ASN B N 1
ATOM 1619 C CA . ASN B 1 42 ? 10.330 66.503 4.232 1.00 49.30 42 ASN B CA 1
ATOM 1620 C C . ASN B 1 42 ? 9.898 66.654 2.767 1.00 54.41 42 ASN B C 1
ATOM 1621 O O . ASN B 1 42 ? 10.739 66.900 1.893 1.00 54.42 42 ASN B O 1
ATOM 1626 N N . GLU B 1 43 ? 8.612 66.438 2.556 1.00 53.92 43 GLU B N 1
ATOM 1627 C CA . GLU B 1 43 ? 7.999 66.394 1.244 1.00 46.54 43 GLU B CA 1
ATOM 1628 C C . GLU B 1 43 ? 8.208 67.693 0.483 1.00 51.20 43 GLU B C 1
ATOM 1629 O O . GLU B 1 43 ? 8.163 67.638 -0.731 1.00 45.44 43 GLU B O 1
ATOM 1635 N N . LYS B 1 44 ? 8.394 68.777 1.223 1.00 56.49 44 LYS B N 1
ATOM 1636 C CA . LYS B 1 44 ? 8.578 70.060 0.566 1.00 62.16 44 LYS B CA 1
ATOM 1637 C C . LYS B 1 44 ? 9.969 70.094 -0.040 1.00 68.71 44 LYS B C 1
ATOM 1638 O O . LYS B 1 44 ? 10.055 70.310 -1.253 1.00 80.94 44 LYS B O 1
ATOM 1644 N N . ASN B 1 45 ? 11.024 69.881 0.728 1.00 62.80 45 ASN B N 1
ATOM 1645 C CA . ASN B 1 45 ? 12.380 69.949 0.169 1.00 57.86 45 ASN B CA 1
ATOM 1646 C C . ASN B 1 45 ? 12.755 68.708 -0.610 1.00 62.66 45 ASN B C 1
ATOM 1647 O O . ASN B 1 45 ? 13.767 68.611 -1.315 1.00 67.65 45 ASN B O 1
ATOM 1652 N N . GLU B 1 46 ? 11.904 67.685 -0.585 1.00 60.43 46 GLU B N 1
ATOM 1653 C CA . GLU B 1 46 ? 12.209 66.439 -1.266 1.00 58.57 46 GLU B CA 1
ATOM 1654 C C . GLU B 1 46 ? 13.417 65.703 -0.674 1.00 62.45 46 GLU B C 1
ATOM 1655 O O . GLU B 1 46 ? 14.127 65.042 -1.447 1.00 62.55 46 GLU B O 1
ATOM 1661 N N . THR B 1 47 ? 13.595 65.671 0.648 1.00 53.13 47 THR B N 1
ATOM 1662 C CA . THR B 1 47 ? 14.671 64.870 1.242 1.00 50.96 47 THR B CA 1
ATOM 1663 C C . THR B 1 47 ? 14.163 64.078 2.463 1.00 52.28 47 THR B C 1
ATOM 1664 O O . THR B 1 47 ? 13.082 64.309 3.001 1.00 42.86 47 THR B O 1
ATOM 1668 N N . ILE B 1 48 ? 14.920 63.089 2.896 1.00 42.91 48 ILE B N 1
ATOM 1669 C CA . ILE B 1 48 ? 14.620 62.286 4.051 1.00 35.30 48 ILE B CA 1
ATOM 1670 C C . ILE B 1 48 ? 15.830 62.524 4.975 1.00 48.78 48 ILE B C 1
ATOM 1671 O O . ILE B 1 48 ? 16.916 62.188 4.485 1.00 41.32 48 ILE B O 1
ATOM 1676 N N . LYS B 1 49 ? 15.561 63.101 6.152 1.00 39.64 49 LYS B N 1
ATOM 1677 C CA . LYS B 1 49 ? 16.650 63.361 7.068 1.00 37.22 49 LYS B CA 1
ATOM 1678 C C . LYS B 1 49 ? 16.700 62.246 8.123 1.00 44.33 49 LYS B C 1
ATOM 1679 O O . LYS B 1 49 ? 15.693 61.934 8.775 1.00 45.25 49 LYS B O 1
ATOM 1685 N N . ILE B 1 50 ? 17.859 61.640 8.291 1.00 42.52 50 ILE B N 1
ATOM 1686 C CA . ILE B 1 50 ? 18.033 60.586 9.271 1.00 37.31 50 ILE B CA 1
ATOM 1687 C C . ILE B 1 50 ? 18.942 61.213 10.356 1.00 37.81 50 ILE B C 1
ATOM 1688 O O . ILE B 1 50 ? 20.002 61.790 10.081 1.00 27.33 50 ILE B O 1
ATOM 1693 N N . THR B 1 51 ? 18.512 61.049 11.590 1.00 32.41 51 THR B N 1
ATOM 1694 C CA . THR B 1 51 ? 19.298 61.536 12.730 1.00 30.01 51 THR B CA 1
ATOM 1695 C C . THR B 1 51 ? 19.333 60.494 13.840 1.00 44.05 51 THR B C 1
ATOM 1696 O O . THR B 1 51 ? 18.306 59.867 14.130 1.00 44.82 51 THR B O 1
ATOM 1700 N N . THR B 1 52 ? 20.475 60.325 14.507 1.00 46.58 52 THR B N 1
ATOM 1701 C CA . THR B 1 52 ? 20.626 59.429 15.633 1.00 34.18 52 THR B CA 1
ATOM 1702 C C . THR B 1 52 ? 21.858 59.840 16.437 1.00 36.35 52 THR B C 1
ATOM 1703 O O . THR B 1 52 ? 22.443 60.935 16.303 1.00 28.57 52 THR B O 1
ATOM 1707 N N . GLU B 1 53 ? 22.296 58.895 17.286 1.00 34.63 53 GLU B N 1
ATOM 1708 C CA . GLU B 1 53 ? 23.406 59.244 18.166 1.00 35.77 53 GLU B CA 1
ATOM 1709 C C . GLU B 1 53 ? 24.786 58.748 17.876 1.00 35.23 53 GLU B C 1
ATOM 1710 O O . GLU B 1 53 ? 25.608 58.939 18.804 1.00 40.35 53 GLU B O 1
ATOM 1716 N N . SER B 1 54 ? 25.121 58.142 16.762 1.00 30.61 54 SER B N 1
ATOM 1717 C CA . SER B 1 54 ? 26.531 57.749 16.554 1.00 30.60 54 SER B CA 1
ATOM 1718 C C . SER B 1 54 ? 26.712 57.465 15.054 1.00 32.91 54 SER B C 1
ATOM 1719 O O . SER B 1 54 ? 25.646 57.266 14.437 1.00 32.73 54 SER B O 1
ATOM 1722 N N . ASP B 1 55 ? 27.961 57.448 14.585 1.00 30.78 55 ASP B N 1
ATOM 1723 C CA . ASP B 1 55 ? 28.158 57.130 13.171 1.00 35.61 55 ASP B CA 1
ATOM 1724 C C . ASP B 1 55 ? 27.590 55.761 12.810 1.00 32.83 55 ASP B C 1
ATOM 1725 O O . ASP B 1 55 ? 26.957 55.654 11.767 1.00 30.06 55 ASP B O 1
ATOM 1730 N N . PHE B 1 56 ? 27.717 54.763 13.716 1.00 34.74 56 PHE B N 1
ATOM 1731 C CA . PHE B 1 56 ? 27.294 53.417 13.408 1.00 31.21 56 PHE B CA 1
ATOM 1732 C C . PHE B 1 56 ? 25.798 53.225 13.356 1.00 36.41 56 PHE B C 1
ATOM 1733 O O . PHE B 1 56 ? 25.239 52.496 12.522 1.00 32.40 56 PHE B O 1
ATOM 1741 N N . GLN B 1 57 ? 25.155 53.905 14.316 1.00 35.75 57 GLN B N 1
ATOM 1742 C CA . GLN B 1 57 ? 23.680 53.792 14.320 1.00 42.12 57 GLN B CA 1
ATOM 1743 C C . GLN B 1 57 ? 23.145 54.454 13.044 1.00 33.33 57 GLN B C 1
ATOM 1744 O O . GLN B 1 57 ? 22.073 54.092 12.567 1.00 27.92 57 GLN B O 1
ATOM 1750 N N . LEU B 1 58 ? 23.843 55.494 12.597 1.00 30.53 58 LEU B N 1
ATOM 1751 C CA . LEU B 1 58 ? 23.470 56.241 11.399 1.00 38.50 58 LEU B CA 1
ATOM 1752 C C . LEU B 1 58 ? 23.544 55.322 10.189 1.00 31.82 58 LEU B C 1
ATOM 1753 O O . LEU B 1 58 ? 22.634 55.337 9.344 1.00 35.85 58 LEU B O 1
ATOM 1758 N N . GLU B 1 59 ? 24.544 54.454 10.154 1.00 29.39 59 GLU B N 1
ATOM 1759 C CA . GLU B 1 59 ? 24.617 53.443 9.089 1.00 31.29 59 GLU B CA 1
ATOM 1760 C C . GLU B 1 59 ? 23.511 52.387 9.217 1.00 38.63 59 GLU B C 1
ATOM 1761 O O . GLU B 1 59 ? 22.945 51.909 8.219 1.00 35.66 59 GLU B O 1
ATOM 1767 N N . GLN B 1 60 ? 23.172 51.985 10.455 1.00 37.10 60 GLN B N 1
ATOM 1768 C CA . GLN B 1 60 ? 22.086 51.009 10.617 1.00 39.28 60 GLN B CA 1
ATOM 1769 C C . GLN B 1 60 ? 20.796 51.511 9.973 1.00 35.52 60 GLN B C 1
ATOM 1770 O O . GLN B 1 60 ? 20.026 50.840 9.251 1.00 29.75 60 GLN B O 1
ATOM 1776 N N . LEU B 1 61 ? 20.581 52.798 10.280 1.00 25.34 61 LEU B N 1
ATOM 1777 C CA . LEU B 1 61 ? 19.338 53.433 9.854 1.00 33.13 61 LEU B CA 1
ATOM 1778 C C . LEU B 1 61 ? 19.277 53.669 8.336 1.00 32.33 61 LEU B C 1
ATOM 1779 O O . LEU B 1 61 ? 18.161 53.546 7.827 1.00 28.50 61 LEU B O 1
ATOM 1784 N N . ILE B 1 62 ? 20.381 54.105 7.751 1.00 38.08 62 ILE B N 1
ATOM 1785 C CA . ILE B 1 62 ? 20.410 54.335 6.289 1.00 39.77 62 ILE B CA 1
ATOM 1786 C C . ILE B 1 62 ? 20.190 52.981 5.616 1.00 38.90 62 ILE B C 1
ATOM 1787 O O . ILE B 1 62 ? 19.438 52.820 4.667 1.00 36.82 62 ILE B O 1
ATOM 1792 N N . GLU B 1 63 ? 20.767 51.954 6.258 1.00 31.54 63 GLU B N 1
ATOM 1793 C CA . GLU B 1 63 ? 20.551 50.613 5.725 1.00 33.67 63 GLU B CA 1
ATOM 1794 C C . GLU B 1 63 ? 19.094 50.227 5.827 1.00 38.08 63 GLU B C 1
ATOM 1795 O O . GLU B 1 63 ? 18.560 49.867 4.761 1.00 41.96 63 GLU B O 1
ATOM 1801 N N . ILE B 1 64 ? 18.436 50.513 6.939 1.00 41.09 64 ILE B N 1
ATOM 1802 C CA . ILE B 1 64 ? 16.996 50.297 7.054 1.00 40.24 64 ILE B CA 1
ATOM 1803 C C . ILE B 1 64 ? 16.197 51.116 6.019 1.00 38.81 64 ILE B C 1
ATOM 1804 O O . ILE B 1 64 ? 15.241 50.646 5.371 1.00 30.96 64 ILE B O 1
ATOM 1809 N N . LEU B 1 65 ? 16.539 52.399 5.848 1.00 36.04 65 LEU B N 1
ATOM 1810 C CA . LEU B 1 65 ? 15.778 53.222 4.904 1.00 39.63 65 LEU B CA 1
ATOM 1811 C C . LEU B 1 65 ? 15.917 52.607 3.495 1.00 41.40 65 LEU B C 1
ATOM 1812 O O . LEU B 1 65 ? 14.877 52.458 2.823 1.00 34.04 65 LEU B O 1
ATOM 1817 N N . ILE B 1 66 ? 17.131 52.226 3.116 1.00 34.45 66 ILE B N 1
ATOM 1818 C CA . ILE B 1 66 ? 17.314 51.647 1.772 1.00 43.99 66 ILE B CA 1
ATOM 1819 C C . ILE B 1 66 ? 16.465 50.390 1.619 1.00 47.11 66 ILE B C 1
ATOM 1820 O O . ILE B 1 66 ? 15.812 50.166 0.586 1.00 46.16 66 ILE B O 1
ATOM 1825 N N . GLY B 1 67 ? 16.447 49.589 2.685 1.00 43.59 67 GLY B N 1
ATOM 1826 C CA . GLY B 1 67 ? 15.668 48.353 2.608 1.00 44.08 67 GLY B CA 1
ATOM 1827 C C . GLY B 1 67 ? 14.186 48.663 2.376 1.00 47.35 67 GLY B C 1
ATOM 1828 O O . GLY B 1 67 ? 13.567 48.114 1.468 1.00 44.60 67 GLY B O 1
ATOM 1829 N N . SER B 1 68 ? 13.652 49.548 3.217 1.00 43.28 68 SER B N 1
ATOM 1830 C CA . SER B 1 68 ? 12.248 49.943 3.118 1.00 51.29 68 SER B CA 1
ATOM 1831 C C . SER B 1 68 ? 11.844 50.319 1.699 1.00 58.88 68 SER B C 1
ATOM 1832 O O . SER B 1 68 ? 10.928 49.800 1.056 1.00 51.23 68 SER B O 1
ATOM 1835 N N . CYS B 1 69 ? 12.636 51.213 1.128 1.00 59.53 69 CYS B N 1
ATOM 1836 C CA . CYS B 1 69 ? 12.527 51.643 -0.247 1.00 61.39 69 CYS B CA 1
ATOM 1837 C C . CYS B 1 69 ? 12.528 50.504 -1.249 1.00 58.30 69 CYS B C 1
ATOM 1838 O O . CYS B 1 69 ? 11.591 50.371 -1.994 1.00 60.21 69 CYS B O 1
ATOM 1841 N N . ILE B 1 70 ? 13.612 49.740 -1.271 1.00 60.78 70 ILE B N 1
ATOM 1842 C CA . ILE B 1 70 ? 13.769 48.639 -2.220 1.00 58.13 70 ILE B CA 1
ATOM 1843 C C . ILE B 1 70 ? 12.566 47.708 -2.145 1.00 59.10 70 ILE B C 1
ATOM 1844 O O . ILE B 1 70 ? 12.151 47.070 -3.096 1.00 54.20 70 ILE B O 1
ATOM 1849 N N . LYS B 1 71 ? 12.008 47.636 -0.945 1.00 60.91 71 LYS B N 1
ATOM 1850 C CA . LYS B 1 71 ? 10.865 46.805 -0.634 1.00 66.73 71 LYS B CA 1
ATOM 1851 C C . LYS B 1 71 ? 9.576 47.389 -1.209 1.00 63.44 71 LYS B C 1
ATOM 1852 O O . LYS B 1 71 ? 8.603 46.652 -1.422 1.00 52.88 71 LYS B O 1
ATOM 1858 N N . ARG 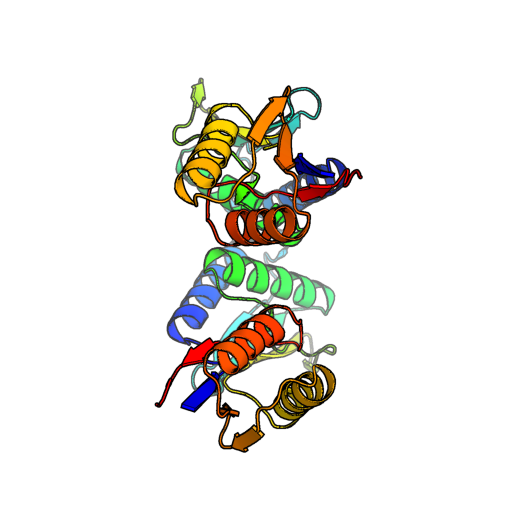B 1 72 ? 9.560 48.699 -1.437 1.00 63.50 72 ARG B N 1
ATOM 1859 C CA . ARG B 1 72 ? 8.357 49.330 -1.995 1.00 69.15 72 ARG B CA 1
ATOM 1860 C C . ARG B 1 72 ? 8.579 49.824 -3.418 1.00 75.79 72 ARG B C 1
ATOM 1861 O O . ARG B 1 72 ? 7.872 50.706 -3.922 1.00 78.68 72 ARG B O 1
ATOM 1869 N N . GLY B 1 73 ? 9.568 49.285 -4.140 1.00 72.74 73 GLY B N 1
ATOM 1870 C CA . GLY B 1 73 ? 9.879 49.749 -5.469 1.00 75.27 73 GLY B CA 1
ATOM 1871 C C . GLY B 1 73 ? 10.770 50.968 -5.616 1.00 76.47 73 GLY B C 1
ATOM 1872 O O . GLY B 1 73 ? 11.382 51.080 -6.695 1.00 69.88 73 GLY B O 1
ATOM 1873 N N . ILE B 1 74 ? 10.895 51.890 -4.660 1.00 71.90 74 ILE B N 1
ATOM 1874 C CA . ILE B 1 74 ? 11.778 53.043 -4.841 1.00 67.00 74 ILE B CA 1
ATOM 1875 C C . ILE B 1 74 ? 13.230 52.609 -4.777 1.00 66.15 74 ILE B C 1
ATOM 1876 O O . ILE B 1 74 ? 13.768 52.520 -3.677 1.00 73.21 74 ILE B O 1
ATOM 1881 N N . GLU B 1 75 ? 13.842 52.293 -5.895 1.00 65.84 75 GLU B N 1
ATOM 1882 C CA . GLU B 1 75 ? 15.200 51.777 -5.874 1.00 65.25 75 GLU B CA 1
ATOM 1883 C C . GLU B 1 75 ? 16.231 52.735 -5.289 1.00 62.73 75 GLU B C 1
ATOM 1884 O O . GLU B 1 75 ? 16.083 53.944 -5.129 1.00 59.88 75 GLU B O 1
ATOM 1890 N N . HIS B 1 76 ? 17.343 52.070 -4.954 1.00 59.45 76 HIS B N 1
ATOM 1891 C CA . HIS B 1 76 ? 18.465 52.727 -4.300 1.00 51.88 76 HIS B CA 1
ATOM 1892 C C . HIS B 1 76 ? 18.892 53.947 -5.093 1.00 52.88 76 HIS B C 1
ATOM 1893 O O . HIS B 1 76 ? 19.003 55.004 -4.471 1.00 45.67 76 HIS B O 1
ATOM 1900 N N . SER B 1 77 ? 19.102 53.742 -6.400 1.00 56.76 77 SER B N 1
ATOM 1901 C CA . SER B 1 77 ? 19.628 54.738 -7.325 1.00 45.44 77 SER B CA 1
ATOM 1902 C C . SER B 1 77 ? 18.886 56.063 -7.271 1.00 41.29 77 SER B C 1
ATOM 1903 O O . SER B 1 77 ? 1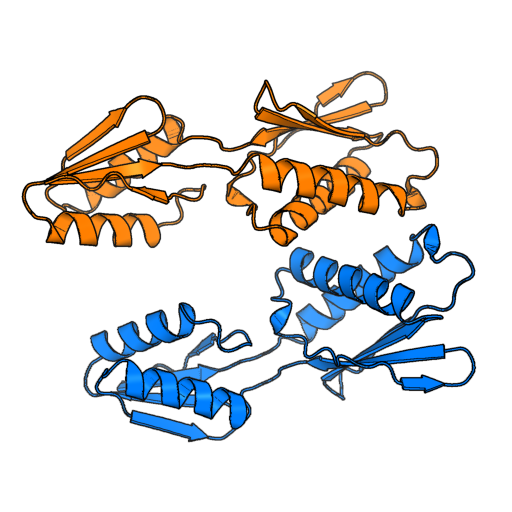9.487 57.080 -7.616 1.00 46.26 77 SER B O 1
ATOM 1906 N N . SER B 1 78 ? 17.639 56.027 -6.827 1.00 35.06 78 SER B N 1
ATOM 1907 C CA . SER B 1 78 ? 16.875 57.269 -6.698 1.00 45.55 78 SER B CA 1
ATOM 1908 C C . SER B 1 78 ? 17.224 58.059 -5.434 1.00 49.88 78 SER B C 1
ATOM 1909 O O . SER B 1 78 ? 16.690 59.165 -5.183 1.00 46.17 78 SER B O 1
ATOM 1912 N N . LEU B 1 79 ? 18.073 57.473 -4.579 1.00 46.10 79 LEU B N 1
ATOM 1913 C CA . LEU B 1 79 ? 18.457 58.143 -3.349 1.00 46.87 79 LEU B CA 1
ATOM 1914 C C . LEU B 1 79 ? 19.866 58.709 -3.460 1.00 40.47 79 LEU B C 1
ATOM 1915 O O . LEU B 1 79 ? 20.746 57.923 -3.778 1.00 52.17 79 LEU B O 1
ATOM 1920 N N . ASP B 1 80 ? 20.027 59.981 -3.181 1.00 35.02 80 ASP B N 1
ATOM 1921 C CA . ASP B 1 80 ? 21.303 60.659 -3.157 1.00 38.70 80 ASP B CA 1
ATOM 1922 C C . ASP B 1 80 ? 21.732 60.904 -1.694 1.00 41.57 80 ASP B C 1
ATOM 1923 O O . ASP B 1 80 ? 21.454 61.932 -1.049 1.00 35.00 80 ASP B O 1
ATOM 1928 N N . ILE B 1 81 ? 22.417 59.919 -1.160 1.00 41.08 81 ILE B N 1
ATOM 1929 C CA . ILE B 1 81 ? 22.820 59.834 0.237 1.00 44.10 81 ILE B CA 1
ATOM 1930 C C . ILE B 1 81 ? 24.187 60.430 0.498 1.00 41.17 81 ILE B C 1
ATOM 1931 O O . ILE B 1 81 ? 25.135 59.896 -0.062 1.00 44.05 81 ILE B O 1
ATOM 1936 N N . PRO B 1 82 ? 24.269 61.393 1.392 1.00 35.51 82 PRO B N 1
ATOM 1937 C CA . PRO B 1 82 ? 25.549 62.056 1.640 1.00 36.64 82 PRO B CA 1
ATOM 1938 C C . PRO B 1 82 ? 26.572 61.102 2.179 1.00 41.84 82 PRO B C 1
ATOM 1939 O O . PRO B 1 82 ? 26.300 60.053 2.774 1.00 37.17 82 PRO B O 1
ATOM 1943 N N . ALA B 1 83 ? 27.787 61.332 1.706 1.00 48.10 83 ALA B N 1
ATOM 1944 C CA . ALA B 1 83 ? 28.954 60.513 2.031 1.00 53.92 83 ALA B CA 1
ATOM 1945 C C . ALA B 1 83 ? 29.344 60.799 3.492 1.00 55.08 83 ALA B C 1
ATOM 1946 O O . ALA B 1 83 ? 29.772 59.876 4.150 1.00 48.24 83 ALA B O 1
ATOM 1948 N N . GLU B 1 84 ? 29.162 62.068 3.863 1.00 50.61 84 GLU B N 1
ATOM 1949 C CA . GLU B 1 84 ? 29.528 62.522 5.192 1.00 55.93 84 GLU B CA 1
ATOM 1950 C C . GLU B 1 84 ? 28.346 62.997 6.042 1.00 54.31 84 GLU B C 1
ATOM 1951 O O . GLU B 1 84 ? 27.329 63.605 5.647 1.00 50.16 84 GLU B O 1
ATOM 1957 N N . SER B 1 85 ? 28.472 62.698 7.344 1.00 43.03 85 SER B N 1
ATOM 1958 C CA . SER B 1 85 ? 27.404 63.099 8.246 1.00 46.04 85 SER B CA 1
ATOM 1959 C C . SER B 1 85 ? 27.623 64.470 8.884 1.00 43.29 85 SER B C 1
ATOM 1960 O O . SER B 1 85 ? 28.739 64.975 9.030 1.00 41.34 85 SER B O 1
ATOM 1963 N N . GLU B 1 86 ? 26.524 65.131 9.249 1.00 36.99 86 GLU B N 1
ATOM 1964 C CA . GLU B 1 86 ? 26.621 66.371 9.998 1.00 42.91 86 GLU B CA 1
ATOM 1965 C C . GLU B 1 86 ? 26.591 65.944 11.482 1.00 44.29 86 GLU B C 1
ATOM 1966 O O . GLU B 1 86 ? 25.902 64.997 11.860 1.00 40.21 86 GLU B O 1
ATOM 1972 N N . HIS B 1 87 ? 27.412 66.615 12.251 1.00 51.80 87 HIS B N 1
ATOM 1973 C CA . HIS B 1 87 ? 27.591 66.396 13.683 1.00 50.70 87 HIS B CA 1
ATOM 1974 C C . HIS B 1 87 ? 27.261 67.682 14.433 1.00 48.28 87 HIS B C 1
ATOM 1975 O O . HIS B 1 87 ? 27.999 68.669 14.400 1.00 42.69 87 HIS B O 1
ATOM 1982 N N . HIS B 1 88 ? 26.123 67.704 15.082 1.00 50.98 88 HIS B N 1
ATOM 1983 C CA . HIS B 1 88 ? 25.671 68.870 15.837 1.00 54.29 88 HIS B CA 1
ATOM 1984 C C . HIS B 1 88 ? 25.346 68.441 17.268 1.00 54.47 88 HIS B C 1
ATOM 1985 O O . HIS B 1 88 ? 24.375 67.694 17.467 1.00 50.56 88 HIS B O 1
ATOM 1992 N N . GLY B 1 89 ? 26.144 68.905 18.246 1.00 55.11 89 GLY B N 1
ATOM 1993 C CA . GLY B 1 89 ? 25.820 68.503 19.637 1.00 50.65 89 GLY B CA 1
ATOM 1994 C C . GLY B 1 89 ? 26.140 67.011 19.735 1.00 53.44 89 GLY B C 1
ATOM 1995 O O . GLY B 1 89 ? 27.225 66.646 19.271 1.00 57.84 89 GLY B O 1
ATOM 1996 N N . LYS B 1 90 ? 25.252 66.192 20.251 1.00 46.78 90 LYS B N 1
ATOM 1997 C CA . LYS B 1 90 ? 25.397 64.758 20.349 1.00 45.93 90 LYS B CA 1
ATOM 1998 C C . LYS B 1 90 ? 24.783 63.955 19.187 1.00 45.96 90 LYS B C 1
ATOM 1999 O O . LYS B 1 90 ? 24.765 62.720 19.217 1.00 44.13 90 LYS B O 1
ATOM 2005 N N . LEU B 1 91 ? 24.209 64.628 18.206 1.00 47.53 91 LEU B N 1
ATOM 2006 C CA . LEU B 1 91 ? 23.530 64.051 17.076 1.00 50.28 91 LEU B CA 1
ATOM 2007 C C . LEU B 1 91 ? 24.331 64.009 15.786 1.00 45.63 91 LEU B C 1
ATOM 2008 O O . LEU B 1 91 ? 25.182 64.824 15.486 1.00 44.36 91 LEU B O 1
ATOM 2013 N N . TYR B 1 92 ? 24.102 62.925 15.065 1.00 47.85 92 TYR B N 1
ATOM 2014 C CA . TYR B 1 92 ? 24.730 62.681 13.771 1.00 38.18 92 TYR B CA 1
ATOM 2015 C C . TYR B 1 92 ? 23.594 62.593 12.758 1.00 43.08 92 TYR B C 1
ATOM 2016 O O . TYR B 1 92 ? 22.634 61.900 13.091 1.00 42.56 92 TYR B O 1
ATOM 2025 N N . SER B 1 93 ? 23.734 63.281 11.627 1.00 32.51 93 SER B N 1
ATOM 2026 C CA . SER B 1 93 ? 22.657 63.181 10.656 1.00 48.21 93 SER B CA 1
ATOM 2027 C C . SER B 1 93 ? 23.152 63.290 9.197 1.00 47.26 93 SER B C 1
ATOM 2028 O O . SER B 1 93 ? 24.230 63.813 8.910 1.00 35.87 93 SER B O 1
ATOM 2031 N N . LYS B 1 94 ? 22.254 62.846 8.330 1.00 43.27 94 LYS B N 1
ATOM 2032 C CA . LYS B 1 94 ? 22.372 62.892 6.902 1.00 46.58 94 LYS B CA 1
ATOM 2033 C C . LYS B 1 94 ? 21.021 63.271 6.299 1.00 47.60 94 LYS B C 1
ATOM 2034 O O . LYS B 1 94 ? 20.013 62.622 6.578 1.00 48.59 94 LYS B O 1
ATOM 2040 N N . GLU B 1 95 ? 21.010 64.257 5.412 1.00 41.42 95 GLU B N 1
ATOM 2041 C CA . GLU B 1 95 ? 19.781 64.597 4.691 1.00 38.48 95 GLU B CA 1
ATOM 2042 C C . GLU B 1 95 ? 19.827 63.856 3.367 1.00 32.60 95 GLU B C 1
ATOM 2043 O O . GLU B 1 95 ? 20.767 64.113 2.611 1.00 35.35 95 GLU B O 1
ATOM 2049 N N . ILE B 1 96 ? 18.980 62.897 3.083 1.00 41.95 96 ILE B N 1
ATOM 2050 C CA . ILE B 1 96 ? 19.097 62.170 1.803 1.00 40.56 96 ILE B CA 1
ATOM 2051 C C . ILE B 1 96 ? 18.235 62.847 0.737 1.00 46.29 96 ILE B C 1
ATOM 2052 O O . ILE B 1 96 ? 17.057 63.049 1.046 1.00 44.96 96 ILE B O 1
ATOM 2057 N N . LYS B 1 97 ? 18.814 63.180 -0.415 1.00 45.50 97 LYS B N 1
ATOM 2058 C CA . LYS B 1 97 ? 18.062 63.860 -1.485 1.00 41.67 97 LYS B CA 1
ATOM 2059 C C . LYS B 1 97 ? 17.318 62.836 -2.332 1.00 30.96 97 LYS B C 1
ATOM 2060 O O . LYS B 1 97 ? 17.924 61.906 -2.874 1.00 37.38 97 LYS B O 1
ATOM 2066 N N . LEU B 1 98 ? 16.035 63.095 -2.492 1.00 36.53 98 LEU B N 1
ATOM 2067 C CA . LEU B 1 98 ? 15.174 62.222 -3.342 1.00 35.35 98 LEU B CA 1
ATOM 2068 C C . LEU B 1 98 ? 15.543 62.566 -4.790 1.00 43.01 98 LEU B C 1
ATOM 2069 O O . LEU B 1 98 ? 15.770 63.772 -5.021 1.00 42.71 98 LEU B O 1
ATOM 2074 N N . LYS B 1 99 ? 15.696 61.604 -5.687 1.00 34.19 99 LYS B N 1
ATOM 2075 C CA . LYS B 1 99 ? 16.118 62.079 -7.032 1.00 49.68 99 LYS B CA 1
ATOM 2076 C C . LYS B 1 99 ? 14.844 62.373 -7.852 1.00 50.56 99 LYS B C 1
ATOM 2077 O O . LYS B 1 99 ? 14.535 61.523 -8.692 1.00 47.57 99 LYS B O 1
ATOM 2083 N N . GLN B 1 100 ? 14.149 63.469 -7.552 1.00 49.15 100 GLN B N 1
ATOM 2084 C CA . GLN B 1 100 ? 12.991 63.809 -8.349 1.00 60.42 100 GLN B CA 1
ATOM 2085 C C . GLN B 1 100 ? 13.533 64.730 -9.481 1.00 52.95 100 GLN B C 1
ATOM 2086 O O . GLN B 1 100 ? 13.956 65.853 -9.148 1.00 43.81 100 GLN B O 1
ATOM 2092 N N . GLY B 1 101 ? 13.556 64.125 -10.689 1.00 37.02 101 GLY B N 1
ATOM 2093 C CA . GLY B 1 101 ? 14.007 64.959 -11.819 1.00 50.07 101 GLY B CA 1
ATOM 2094 C C . GLY B 1 101 ? 15.434 64.663 -12.240 1.00 55.38 101 GLY B C 1
ATOM 2095 O O . GLY B 1 101 ? 16.090 64.028 -11.385 1.00 65.27 101 GLY B O 1
ATOM 2096 N N . ILE B 1 102 ? 15.868 65.080 -13.440 1.00 38.39 102 ILE B N 1
ATOM 2097 C CA . ILE B 1 102 ? 17.296 64.765 -13.780 1.00 29.04 102 ILE B CA 1
ATOM 2098 C C . ILE B 1 102 ? 18.080 66.046 -13.605 1.00 37.03 102 ILE B C 1
ATOM 2099 O O . ILE B 1 102 ? 17.808 67.038 -14.300 1.00 45.22 102 ILE B O 1
ATOM 2104 N N . GLU B 1 103 ? 18.968 66.193 -12.636 1.00 40.22 103 GLU B N 1
ATOM 2105 C CA . GLU B 1 103 ? 19.685 67.465 -12.585 1.00 38.82 103 GLU B CA 1
ATOM 2106 C C . GLU B 1 103 ? 20.796 67.463 -13.634 1.00 43.18 103 GLU B C 1
ATOM 2107 O O . GLU B 1 103 ? 21.189 66.481 -14.236 1.00 40.73 103 GLU B O 1
ATOM 2113 N N . THR B 1 104 ? 21.333 68.630 -13.898 1.00 48.54 104 THR B N 1
ATOM 2114 C CA . THR B 1 104 ? 22.300 68.955 -14.896 1.00 42.74 104 THR B CA 1
ATOM 2115 C C . THR B 1 104 ? 23.457 68.021 -15.038 1.00 38.86 104 THR B C 1
ATOM 2116 O O . THR B 1 104 ? 23.757 67.591 -16.144 1.00 30.94 104 THR B O 1
ATOM 2120 N N . GLU B 1 105 ? 24.152 67.721 -13.953 1.00 33.89 105 GLU B N 1
ATOM 2121 C CA . GLU B 1 105 ? 25.272 66.783 -14.121 1.00 39.29 105 GLU B CA 1
ATOM 2122 C C . GLU B 1 105 ? 24.778 65.476 -14.745 1.00 37.37 105 GLU B C 1
ATOM 2123 O O . GLU B 1 105 ? 25.449 64.896 -15.591 1.00 41.11 105 GLU B O 1
ATOM 2129 N N . MET B 1 106 ? 23.604 65.009 -14.315 1.00 32.01 106 MET B N 1
ATOM 2130 C CA . MET B 1 106 ? 23.107 63.751 -14.824 1.00 38.53 106 MET B CA 1
ATOM 2131 C C . MET B 1 106 ? 22.706 63.971 -16.304 1.00 38.75 106 MET B C 1
ATOM 2132 O O . MET B 1 106 ? 22.959 63.106 -17.123 1.00 33.71 106 MET B O 1
ATOM 2137 N N . ALA B 1 107 ? 22.120 65.091 -16.613 1.00 34.10 107 ALA B N 1
ATOM 2138 C CA . ALA B 1 107 ? 21.619 65.450 -17.945 1.00 37.28 107 ALA B CA 1
ATOM 2139 C C . ALA B 1 107 ? 22.775 65.460 -18.924 1.00 33.15 107 ALA B C 1
ATOM 2140 O O . ALA B 1 107 ? 22.666 64.898 -19.999 1.00 37.46 107 ALA B O 1
ATOM 2142 N N . LYS B 1 108 ? 23.897 66.009 -18.472 1.00 42.02 108 LYS B N 1
ATOM 2143 C CA . LYS B 1 108 ? 25.153 66.038 -19.238 1.00 48.26 108 LYS B CA 1
ATOM 2144 C C . LYS B 1 108 ? 25.733 64.652 -19.477 1.00 45.94 108 LYS B C 1
ATOM 2145 O O . LYS B 1 108 ? 26.181 64.345 -20.591 1.00 34.81 108 LYS B O 1
ATOM 2151 N N . LYS B 1 109 ? 25.651 63.754 -18.488 1.00 28.86 109 LYS B N 1
ATOM 2152 C CA . LYS B 1 109 ? 26.008 62.363 -18.734 1.00 33.27 109 LYS B CA 1
ATOM 2153 C C . LYS B 1 109 ? 25.114 61.795 -19.870 1.00 31.28 109 LYS B C 1
ATOM 2154 O O . LYS B 1 109 ? 25.554 60.968 -20.638 1.00 21.44 109 LYS B O 1
ATOM 2160 N N . ILE B 1 110 ? 23.796 62.051 -19.866 1.00 25.89 110 ILE B N 1
ATOM 2161 C CA . ILE B 1 110 ? 22.942 61.489 -20.892 1.00 32.76 110 ILE B CA 1
ATOM 2162 C C . ILE B 1 110 ? 23.323 62.079 -22.275 1.00 35.99 110 ILE B C 1
ATOM 2163 O O . ILE B 1 110 ? 23.508 61.329 -23.232 1.00 27.02 110 ILE B O 1
ATOM 2168 N N . THR B 1 111 ? 23.438 63.414 -22.349 1.00 20.20 111 THR B N 1
ATOM 2169 C CA . THR B 1 111 ? 23.794 64.024 -23.613 1.00 42.35 111 THR B CA 1
ATOM 2170 C C . THR B 1 111 ? 25.146 63.572 -24.155 1.00 36.72 111 THR B C 1
ATOM 2171 O O . THR B 1 111 ? 25.357 63.382 -25.351 1.00 35.83 111 THR B O 1
ATOM 2175 N N . LYS B 1 112 ? 26.139 63.344 -23.347 1.00 31.88 112 LYS B N 1
ATOM 2176 C CA . LYS B 1 112 ? 27.435 62.867 -23.700 1.00 27.95 112 LYS B CA 1
ATOM 2177 C C . LYS B 1 112 ? 27.282 61.472 -24.309 1.00 36.02 112 LYS B C 1
ATOM 2178 O O . LYS B 1 112 ? 27.930 61.156 -25.333 1.00 25.71 112 LYS B O 1
ATOM 2184 N N . LEU B 1 113 ? 26.543 60.676 -23.572 1.00 28.85 113 LEU B N 1
ATOM 2185 C CA . LEU B 1 113 ? 26.388 59.268 -23.975 1.00 32.80 113 LEU B CA 1
ATOM 2186 C C . LEU B 1 113 ? 25.732 59.286 -25.345 1.00 30.97 113 LEU B C 1
ATOM 2187 O O . LEU B 1 113 ? 26.267 58.683 -26.272 1.00 29.90 113 LEU B O 1
ATOM 2192 N N . VAL B 1 114 ? 24.657 60.026 -25.540 1.00 32.74 114 VAL B N 1
ATOM 2193 C CA . VAL B 1 114 ? 24.012 60.190 -26.839 1.00 38.44 114 VAL B CA 1
ATOM 2194 C C . VAL B 1 114 ? 24.950 60.675 -27.951 1.00 28.77 114 VAL B C 1
ATOM 2195 O O . VAL B 1 114 ? 25.124 60.018 -28.992 1.00 30.69 114 VAL B O 1
ATOM 2199 N N . LYS B 1 115 ? 25.715 61.742 -27.738 1.00 30.96 115 LYS B N 1
ATOM 2200 C CA . LYS B 1 115 ? 26.725 62.218 -28.683 1.00 44.32 115 LYS B CA 1
ATOM 2201 C C . LYS B 1 115 ? 27.659 61.080 -29.156 1.00 45.17 115 LYS B C 1
ATOM 2202 O O . LYS B 1 115 ? 27.801 60.883 -30.351 1.00 50.47 115 LYS B O 1
ATOM 2208 N N . ASP B 1 116 ? 28.341 60.359 -28.269 1.00 30.27 116 ASP B N 1
ATOM 2209 C CA . ASP B 1 116 ? 29.263 59.307 -28.530 1.00 26.16 116 ASP B CA 1
ATOM 2210 C C . ASP B 1 116 ? 28.653 58.128 -29.323 1.00 22.75 116 ASP B C 1
ATOM 2211 O O . ASP B 1 116 ? 29.430 57.367 -29.918 1.00 25.12 116 ASP B O 1
ATOM 2216 N N . SER B 1 117 ? 27.341 57.991 -29.232 1.00 21.06 117 SER B N 1
ATOM 2217 C CA . SER B 1 117 ? 26.776 56.798 -29.847 1.00 28.34 117 SER B CA 1
ATOM 2218 C C . SER B 1 117 ? 26.821 56.931 -31.362 1.00 28.98 117 SER B C 1
ATOM 2219 O O . SER B 1 117 ? 26.695 55.959 -32.072 1.00 25.58 117 SER B O 1
ATOM 2222 N N . LYS B 1 118 ? 26.923 58.184 -31.727 1.00 31.09 118 LYS B N 1
ATOM 2223 C CA . LYS B 1 118 ? 26.894 58.607 -33.112 1.00 45.91 118 LYS B CA 1
ATOM 2224 C C . LYS B 1 118 ? 25.479 58.553 -33.666 1.00 44.22 118 LYS B C 1
ATOM 2225 O O . LYS B 1 118 ? 25.374 58.913 -34.813 1.00 46.75 118 LYS B O 1
ATOM 2231 N N . ILE B 1 119 ? 24.452 58.164 -32.929 1.00 35.68 119 ILE B N 1
ATOM 2232 C CA . ILE B 1 119 ? 23.103 58.162 -33.476 1.00 26.82 119 ILE B CA 1
ATOM 2233 C C . ILE B 1 119 ? 22.713 59.573 -33.897 1.00 35.25 119 ILE B C 1
ATOM 2234 O O . ILE B 1 119 ? 23.113 60.577 -33.274 1.00 29.21 119 ILE B O 1
ATOM 2239 N N . LYS B 1 120 ? 21.898 59.712 -34.963 1.00 34.24 120 LYS B N 1
ATOM 2240 C CA . LYS B 1 120 ? 21.633 61.067 -35.448 1.00 26.45 120 LYS B CA 1
ATOM 2241 C C . LYS B 1 120 ? 20.493 61.726 -34.726 1.00 33.60 120 LYS B C 1
ATOM 2242 O O . LYS B 1 120 ? 19.448 61.771 -35.331 1.00 19.56 120 LYS B O 1
ATOM 2248 N N . VAL B 1 121 ? 20.740 62.120 -33.467 1.00 29.90 121 VAL B N 1
ATOM 2249 C CA . VAL B 1 121 ? 19.640 62.775 -32.737 1.00 25.73 121 VAL B CA 1
ATOM 2250 C C . VAL B 1 121 ? 20.250 63.987 -32.035 1.00 26.13 121 VAL B C 1
ATOM 2251 O O . VAL B 1 121 ? 21.467 64.099 -31.798 1.00 28.14 121 VAL B O 1
ATOM 2255 N N . GLN B 1 122 ? 19.376 64.915 -31.702 1.00 22.10 122 GLN B N 1
ATOM 2256 C CA . GLN B 1 122 ? 19.813 66.104 -30.972 1.00 33.07 122 GLN B CA 1
ATOM 2257 C C . GLN B 1 122 ? 19.149 66.038 -29.564 1.00 37.77 122 GLN B C 1
ATOM 2258 O O . GLN B 1 122 ? 18.044 65.505 -29.358 1.00 27.05 122 GLN B O 1
ATOM 2264 N N . THR B 1 123 ? 19.912 66.577 -28.632 1.00 33.38 123 THR B N 1
ATOM 2265 C CA . THR B 1 123 ? 19.348 66.591 -27.271 1.00 38.14 123 THR B CA 1
ATOM 2266 C C . THR B 1 123 ? 19.134 68.003 -26.751 1.00 33.03 123 THR B C 1
ATOM 2267 O O . THR B 1 123 ? 19.957 68.896 -26.942 1.00 29.25 123 THR B O 1
ATOM 2271 N N . GLN B 1 124 ? 18.016 68.194 -26.094 1.00 29.97 124 GLN B N 1
ATOM 2272 C CA . GLN B 1 124 ? 17.767 69.421 -25.368 1.00 41.47 124 GLN B CA 1
ATOM 2273 C C . GLN B 1 124 ? 17.551 69.144 -23.861 1.00 41.40 124 GLN B C 1
ATOM 2274 O O . GLN B 1 124 ? 16.634 68.398 -23.485 1.00 33.57 124 GLN B O 1
ATOM 2280 N N . ILE B 1 125 ? 18.389 69.782 -23.055 1.00 39.48 125 ILE B N 1
ATOM 2281 C CA . ILE B 1 125 ? 18.261 69.733 -21.596 1.00 29.30 125 ILE B CA 1
ATOM 2282 C C . ILE B 1 125 ? 17.202 70.789 -21.274 1.00 21.44 125 ILE B C 1
ATOM 2283 O O . ILE B 1 125 ? 17.471 71.976 -21.390 1.00 26.51 125 ILE B O 1
ATOM 2288 N N . GLN B 1 126 ? 16.001 70.387 -20.893 1.00 25.28 126 GLN B N 1
ATOM 2289 C CA . GLN B 1 126 ? 14.941 71.359 -20.619 1.00 36.01 126 GLN B CA 1
ATOM 2290 C C . GLN B 1 126 ? 14.583 71.266 -19.119 1.00 35.32 126 GLN B C 1
ATOM 2291 O O . GLN B 1 126 ? 13.891 70.309 -18.731 1.00 30.52 126 GLN B O 1
ATOM 2297 N N . GLY B 1 127 ? 14.989 72.231 -18.316 1.00 37.04 127 GLY B N 1
ATOM 2298 C CA . GLY B 1 127 ? 14.573 72.077 -16.904 1.00 48.81 127 GLY B CA 1
ATOM 2299 C C . GLY B 1 127 ? 15.219 70.800 -16.341 1.00 51.54 127 GLY B C 1
ATOM 2300 O O . GLY B 1 127 ? 16.456 70.705 -16.436 1.00 41.34 127 GLY B O 1
ATOM 2301 N N . GLU B 1 128 ? 14.406 69.844 -15.858 1.00 47.00 128 GLU B N 1
ATOM 2302 C CA . GLU B 1 128 ? 14.920 68.624 -15.259 1.00 39.70 128 GLU B CA 1
ATOM 2303 C C . GLU B 1 128 ? 14.546 67.361 -16.006 1.00 50.48 128 GLU B C 1
ATOM 2304 O O . GLU B 1 128 ? 14.405 66.306 -15.389 1.00 51.39 128 GLU B O 1
ATOM 2310 N N . GLN B 1 129 ? 14.470 67.504 -17.318 1.00 50.09 129 GLN B N 1
ATOM 2311 C CA . GLN B 1 129 ? 14.183 66.501 -18.321 1.00 50.53 129 GLN B CA 1
ATOM 2312 C C . GLN B 1 129 ? 15.139 66.591 -19.532 1.00 40.50 129 GLN B C 1
ATOM 2313 O O . GLN B 1 129 ? 15.723 67.643 -19.796 1.00 38.81 129 GLN B O 1
ATOM 2319 N N . VAL B 1 130 ? 15.244 65.520 -20.300 1.00 30.03 130 VAL B N 1
ATOM 2320 C CA . VAL B 1 130 ? 16.073 65.595 -21.494 1.00 40.26 130 VAL B CA 1
ATOM 2321 C C . VAL B 1 130 ? 15.212 65.314 -22.738 1.00 39.47 130 VAL B C 1
ATOM 2322 O O . VAL B 1 130 ? 14.604 64.238 -22.812 1.00 30.68 130 VAL B O 1
ATOM 2326 N N . ARG B 1 131 ? 15.165 66.280 -23.660 1.00 26.33 131 ARG B N 1
ATOM 2327 C CA . ARG B 1 131 ? 14.322 65.950 -24.850 1.00 35.00 131 ARG B CA 1
ATOM 2328 C C . ARG B 1 131 ? 15.222 65.384 -25.942 1.00 32.42 131 ARG B C 1
ATOM 2329 O O . ARG B 1 131 ? 16.232 66.059 -26.250 1.00 34.98 131 ARG B O 1
ATOM 2337 N N . VAL B 1 132 ? 14.895 64.200 -26.465 1.00 34.48 132 VAL B N 1
ATOM 2338 C CA . VAL B 1 132 ? 15.713 63.614 -27.556 1.00 27.66 132 VAL B CA 1
ATOM 2339 C C . VAL B 1 132 ? 14.917 63.726 -28.863 1.00 36.03 132 VAL B C 1
ATOM 2340 O O . VAL B 1 132 ? 13.787 63.235 -28.905 1.00 34.72 132 VAL B O 1
ATOM 2344 N N . THR B 1 133 ? 15.492 64.365 -29.889 1.00 38.38 133 THR B N 1
ATOM 2345 C CA . THR B 1 133 ? 14.772 64.541 -31.157 1.00 31.23 133 THR B CA 1
ATOM 2346 C C . THR B 1 133 ? 15.577 64.105 -32.367 1.00 37.45 133 THR B C 1
ATOM 2347 O O . THR B 1 133 ? 16.790 64.345 -32.441 1.00 36.86 133 THR B O 1
ATOM 2351 N N . GLY B 1 134 ? 14.892 63.486 -33.315 1.00 42.02 134 GLY B N 1
ATOM 2352 C CA . GLY B 1 134 ? 15.542 63.006 -34.532 1.00 38.97 134 GLY B CA 1
ATOM 2353 C C . GLY B 1 134 ? 14.534 62.753 -35.661 1.00 40.86 134 GLY B C 1
ATOM 2354 O O . GLY B 1 134 ? 13.296 62.737 -35.531 1.00 28.49 134 GLY B O 1
ATOM 2355 N N . LYS B 1 135 ? 15.155 62.562 -36.838 1.00 39.92 135 LYS B N 1
ATOM 2356 C CA . LYS B 1 135 ? 14.280 62.351 -38.000 1.00 45.92 135 LYS B CA 1
ATOM 2357 C C . LYS B 1 135 ? 13.767 60.926 -37.980 1.00 45.13 135 LYS B C 1
ATOM 2358 O O . LYS B 1 135 ? 12.641 60.707 -38.406 1.00 51.14 135 LYS B O 1
ATOM 2364 N N . SER B 1 136 ? 14.617 59.992 -37.547 1.00 39.08 136 SER B N 1
ATOM 2365 C CA . SER B 1 136 ? 14.154 58.604 -37.623 1.00 45.92 136 SER B CA 1
ATOM 2366 C C . SER B 1 136 ? 13.600 58.033 -36.318 1.00 48.89 136 SER B C 1
ATOM 2367 O O . SER B 1 136 ? 14.309 58.054 -35.300 1.00 41.94 136 SER B O 1
ATOM 2370 N N . ARG B 1 137 ? 12.420 57.435 -36.372 1.00 37.03 137 ARG B N 1
ATOM 2371 C CA . ARG B 1 137 ? 11.888 56.855 -35.138 1.00 38.07 137 ARG B CA 1
ATOM 2372 C C . ARG B 1 137 ? 12.704 55.651 -34.696 1.00 41.31 137 ARG B C 1
ATOM 2373 O O . ARG B 1 137 ? 12.928 55.316 -33.524 1.00 41.46 137 ARG B O 1
ATOM 2381 N N . ASP B 1 138 ? 13.332 54.984 -35.647 1.00 40.39 138 ASP B N 1
ATOM 2382 C CA . ASP B 1 138 ? 14.201 53.869 -35.309 1.00 44.87 138 ASP B CA 1
ATOM 2383 C C . ASP B 1 138 ? 15.313 54.367 -34.401 1.00 38.89 138 ASP B C 1
ATOM 2384 O O . ASP B 1 138 ? 15.657 53.667 -33.487 1.00 48.99 138 ASP B O 1
ATOM 2389 N N . ASP B 1 139 ? 15.930 55.473 -34.776 1.00 37.75 139 ASP B N 1
ATOM 2390 C CA . ASP B 1 139 ? 17.060 55.967 -34.010 1.00 35.07 139 ASP B CA 1
ATOM 2391 C C . ASP B 1 139 ? 16.575 56.339 -32.598 1.00 34.74 139 ASP B C 1
ATOM 2392 O O . ASP B 1 139 ? 17.407 56.192 -31.746 1.00 33.62 139 ASP B O 1
ATOM 2397 N N . LEU B 1 140 ? 15.347 56.793 -32.502 1.00 33.90 140 LEU B N 1
ATOM 2398 C CA . LEU B 1 140 ? 14.789 57.162 -31.220 1.00 31.86 140 LEU B CA 1
ATOM 2399 C C . LEU B 1 140 ? 14.732 55.908 -30.379 1.00 35.65 140 LEU B C 1
ATOM 2400 O O . LEU B 1 140 ? 15.190 55.914 -29.223 1.00 39.63 140 LEU B O 1
ATOM 2405 N N . GLN B 1 141 ? 14.293 54.833 -31.009 1.00 32.47 141 GLN B N 1
ATOM 2406 C CA . GLN B 1 141 ? 14.225 53.561 -30.281 1.00 33.43 141 GLN B CA 1
ATOM 2407 C C . GLN B 1 141 ? 15.607 53.094 -29.859 1.00 40.08 141 GLN B C 1
ATOM 2408 O O . GLN B 1 141 ? 15.891 52.735 -28.692 1.00 34.09 141 GLN B O 1
ATOM 2414 N N . ALA B 1 142 ? 16.563 53.158 -30.782 1.00 42.10 142 ALA B N 1
ATOM 2415 C CA . ALA B 1 142 ? 17.927 52.784 -30.431 1.00 40.98 142 ALA B CA 1
ATOM 2416 C C . ALA B 1 142 ? 18.456 53.638 -29.271 1.00 42.04 142 ALA B C 1
ATOM 2417 O O . ALA B 1 142 ? 19.206 53.067 -28.474 1.00 39.26 142 ALA B O 1
ATOM 2419 N N . VAL B 1 143 ? 18.134 54.917 -29.189 1.00 40.16 143 VAL B N 1
ATOM 2420 C CA . VAL B 1 143 ? 18.594 55.801 -28.105 1.00 38.41 143 VAL B CA 1
ATOM 2421 C C . VAL B 1 143 ? 18.101 55.343 -26.717 1.00 33.88 143 VAL B C 1
ATOM 2422 O O . VAL B 1 143 ? 18.891 55.285 -25.741 1.00 35.61 143 VAL B O 1
ATOM 2426 N N . ILE B 1 144 ? 16.827 54.972 -26.614 1.00 21.31 144 ILE B N 1
ATOM 2427 C CA . ILE B 1 144 ? 16.219 54.454 -25.420 1.00 34.70 144 ILE B CA 1
ATOM 2428 C C . ILE B 1 144 ? 16.918 53.199 -24.878 1.00 39.81 144 ILE B C 1
ATOM 2429 O O . ILE B 1 144 ? 17.252 53.052 -23.712 1.00 35.48 144 ILE B O 1
ATOM 2434 N N . GLN B 1 145 ? 17.186 52.254 -25.768 1.00 35.65 145 GLN B N 1
ATOM 2435 C CA . GLN B 1 145 ? 17.899 51.047 -25.457 1.00 35.01 145 GLN B CA 1
ATOM 2436 C C . GLN B 1 145 ? 19.294 51.389 -24.954 1.00 35.92 145 GLN B C 1
ATOM 2437 O O . GLN B 1 145 ? 19.858 50.778 -24.057 1.00 36.46 145 GLN B O 1
ATOM 2443 N N . LEU B 1 146 ? 19.869 52.376 -25.616 1.00 31.47 146 LEU B N 1
ATOM 2444 C CA . LEU B 1 146 ? 21.204 52.843 -25.290 1.00 29.49 146 LEU B CA 1
ATOM 2445 C C . LEU B 1 146 ? 21.192 53.398 -23.862 1.00 30.77 146 LEU B C 1
ATOM 2446 O O . LEU B 1 146 ? 22.048 53.024 -23.068 1.00 28.56 146 LEU B O 1
ATOM 2451 N N . VAL B 1 147 ? 20.271 54.313 -23.579 1.00 24.19 147 VAL B N 1
ATOM 2452 C CA . VAL B 1 147 ? 20.216 54.892 -22.252 1.00 34.92 147 VAL B CA 1
ATOM 2453 C C . VAL B 1 147 ? 19.872 53.803 -21.217 1.00 46.21 147 VAL B C 1
ATOM 2454 O O . VAL B 1 147 ? 20.407 53.730 -20.107 1.00 35.17 147 VAL B O 1
ATOM 2458 N N . LYS B 1 148 ? 19.023 52.858 -21.587 1.00 41.76 148 LYS B N 1
ATOM 2459 C CA . LYS B 1 148 ? 18.605 51.742 -20.769 1.00 42.30 148 LYS B CA 1
ATOM 2460 C C . LYS B 1 148 ? 19.754 50.810 -20.433 1.00 42.33 148 LYS B C 1
ATOM 2461 O O . LYS B 1 148 ? 19.833 50.187 -19.351 1.00 59.44 148 LYS B O 1
ATOM 2467 N N . SER B 1 149 ? 20.719 50.716 -21.314 1.00 30.56 149 SER B N 1
ATOM 2468 C CA . SER B 1 149 ? 21.813 49.745 -21.121 1.00 30.85 149 SER B CA 1
ATOM 2469 C C . SER B 1 149 ? 22.968 50.371 -20.386 1.00 34.03 149 SER B C 1
ATOM 2470 O O . SER B 1 149 ? 23.853 49.729 -19.814 1.00 34.97 149 SER B O 1
ATOM 2473 N N . ALA B 1 150 ? 23.004 51.715 -20.351 1.00 25.77 150 ALA B N 1
ATOM 2474 C CA . ALA B 1 150 ? 24.081 52.373 -19.606 1.00 38.38 150 ALA B CA 1
ATOM 2475 C C . ALA B 1 150 ? 23.716 52.266 -18.105 1.00 31.96 150 ALA B C 1
ATOM 2476 O O . ALA B 1 150 ? 22.601 51.901 -17.727 1.00 25.30 150 ALA B O 1
ATOM 2478 N N . GLU B 1 151 ? 24.618 52.694 -17.252 1.00 39.64 151 GLU B N 1
ATOM 2479 C CA . GLU B 1 151 ? 24.402 52.812 -15.820 1.00 44.06 151 GLU B CA 1
ATOM 2480 C C . GLU B 1 151 ? 24.820 54.240 -15.425 1.00 40.63 151 GLU B C 1
ATOM 2481 O O . GLU B 1 151 ? 25.879 54.308 -14.807 1.00 35.52 151 GLU B O 1
ATOM 2487 N N . LEU B 1 152 ? 24.082 55.260 -15.787 1.00 45.29 152 LEU B N 1
ATOM 2488 C CA . LEU B 1 152 ? 24.405 56.645 -15.474 1.00 44.74 152 LEU B CA 1
ATOM 2489 C C . LEU B 1 152 ? 24.274 57.073 -14.025 1.00 51.18 152 LEU B C 1
ATOM 2490 O O . LEU B 1 152 ? 24.849 58.124 -13.631 1.00 52.21 152 LEU B O 1
ATOM 2495 N N . GLY B 1 153 ? 23.594 56.301 -13.172 1.00 54.23 153 GLY B N 1
ATOM 2496 C CA . GLY B 1 153 ? 23.513 56.641 -11.752 1.00 54.95 153 GLY B CA 1
ATOM 2497 C C . GLY B 1 153 ? 22.123 56.977 -11.253 1.00 57.48 153 GLY B C 1
ATOM 2498 O O . GLY B 1 153 ? 22.048 57.360 -10.084 1.00 54.77 153 GLY B O 1
ATOM 2499 N N . GLN B 1 154 ? 21.055 56.908 -12.038 1.00 50.01 154 GLN B N 1
ATOM 2500 C CA . GLN B 1 154 ? 19.711 57.211 -11.528 1.00 47.60 154 GLN B CA 1
ATOM 2501 C C . GLN B 1 154 ? 18.740 56.632 -12.529 1.00 41.67 154 GLN B C 1
ATOM 2502 O O . GLN B 1 154 ? 19.100 56.509 -13.693 1.00 55.02 154 GLN B O 1
ATOM 2508 N N . PRO B 1 155 ? 17.609 56.147 -12.083 1.00 45.53 155 PRO B N 1
ATOM 2509 C CA . PRO B 1 155 ? 16.631 55.536 -12.995 1.00 48.22 155 PRO B CA 1
ATOM 2510 C C . PRO B 1 155 ? 15.966 56.547 -13.924 1.00 41.45 155 PRO B C 1
ATOM 2511 O O . PRO B 1 155 ? 15.679 57.708 -13.570 1.00 37.40 155 PRO B O 1
ATOM 2515 N N . PHE B 1 156 ? 15.596 56.121 -15.119 1.00 38.21 156 PHE B N 1
ATOM 2516 C CA . PHE B 1 156 ? 14.918 57.002 -16.076 1.00 39.89 156 PHE B CA 1
ATOM 2517 C C . PHE B 1 156 ? 13.628 56.454 -16.651 1.00 36.18 156 PHE B C 1
ATOM 2518 O O . PHE B 1 156 ? 13.486 55.270 -17.007 1.00 35.68 156 PHE B O 1
ATOM 2526 N N . GLN B 1 157 ? 12.700 57.366 -16.892 1.00 39.26 157 GLN B N 1
ATOM 2527 C CA . GLN B 1 157 ? 11.497 56.960 -17.634 1.00 46.89 157 GLN B CA 1
ATOM 2528 C C . GLN B 1 157 ? 11.511 57.753 -18.971 1.00 48.83 157 GLN B C 1
ATOM 2529 O O . GLN B 1 157 ? 12.151 58.785 -19.158 1.00 41.72 157 GLN B O 1
ATOM 2535 N N . PHE B 1 158 ? 10.781 57.200 -19.918 1.00 42.77 158 PHE B N 1
ATOM 2536 C CA . PHE B 1 158 ? 10.648 57.678 -21.263 1.00 44.01 158 PHE B CA 1
ATOM 2537 C C . PHE B 1 158 ? 9.188 57.901 -21.618 1.00 46.10 158 PHE B C 1
ATOM 2538 O O . PHE B 1 158 ? 8.447 56.917 -21.652 1.00 43.62 158 PHE B O 1
ATOM 2546 N N . ASN B 1 159 ? 8.869 59.169 -21.877 1.00 43.60 159 ASN B N 1
ATOM 2547 C CA . ASN B 1 159 ? 7.482 59.417 -22.286 1.00 42.97 159 ASN B CA 1
ATOM 2548 C C . ASN B 1 159 ? 7.401 60.532 -23.310 1.00 38.21 159 ASN B C 1
ATOM 2549 O O . ASN B 1 159 ? 8.375 60.835 -24.015 1.00 28.18 159 ASN B O 1
ATOM 2554 N N . ASN B 1 160 ? 6.219 61.117 -23.407 1.00 41.86 160 ASN B N 1
ATOM 2555 C CA . ASN B 1 160 ? 5.897 62.193 -24.342 1.00 44.35 160 ASN B CA 1
ATOM 2556 C C . ASN B 1 160 ? 6.403 61.951 -25.748 1.00 42.01 160 ASN B C 1
ATOM 2557 O O . ASN B 1 160 ? 7.110 62.816 -26.263 1.00 48.39 160 ASN B O 1
ATOM 2562 N N . PHE B 1 161 ? 6.127 60.785 -26.326 1.00 37.81 161 PHE B N 1
ATOM 2563 C CA . PHE B 1 161 ? 6.527 60.490 -27.689 1.00 46.32 161 PHE B CA 1
ATOM 2564 C C . PHE B 1 161 ? 5.725 61.376 -28.646 1.00 51.38 161 PHE B C 1
ATOM 2565 O O . PHE B 1 161 ? 4.500 61.434 -28.474 1.00 40.39 161 PHE B O 1
ATOM 2573 N N . ARG B 1 162 ? 6.387 62.039 -29.594 1.00 54.82 162 ARG B N 1
ATOM 2574 C CA . ARG B 1 162 ? 5.677 62.932 -30.516 1.00 50.49 162 ARG B CA 1
ATOM 2575 C C . ARG B 1 162 ? 6.120 62.768 -31.965 1.00 48.95 162 ARG B C 1
ATOM 2576 O O . ARG B 1 162 ? 7.279 62.534 -32.280 1.00 37.78 162 ARG B O 1
ATOM 2584 N N . ASP B 1 163 ? 5.184 62.909 -32.889 1.00 49.25 163 ASP B N 1
ATOM 2585 C CA . ASP B 1 163 ? 5.433 62.797 -34.316 1.00 55.19 163 ASP B CA 1
ATOM 2586 C C . ASP B 1 163 ? 6.497 63.772 -34.811 1.00 50.58 163 ASP B C 1
ATOM 2587 O O . ASP B 1 163 ? 7.148 63.413 -35.803 1.00 60.29 163 ASP B O 1
#

Nearest PDB structures (foldseek):
  1in0-assembly2_B  TM=9.865E-01  e=5.472E-29  Haemophilus influenzae
  8k5q-assembly1_A  TM=9.053E-01  e=4.208E-22  Salmonella enterica subsp. enterica serovar Typhimurium str. 14028S
  5b7w-assembly2_B  TM=8.676E-01  e=5.205E-16  Xanthomonas campestris pv. campestris str. 8004
  6wrx-assembly1_D  TM=4.993E-01  e=8.350E-01  synthetic construct
  7sr6-assembly1_A  TM=3.750E-01  e=5.862E-01  Homo sapiens

B-factor: mean 46.43, std 18.61, range [12.88, 99.0]

Foldseek 3Di:
DKKKKKFADDVVLLVVLLVQLVVVVVVDPVCVVWDWDWDDPSVQQKTKIKTQDVVVVVVSLVSSCVSCVVSVHDSLQKAWDPAWDDDDRMTMTIIHGNGAADPVLLVVLQVQVVVVVQAWDWDCDDRIIMTGDPDPVSNVVSVVSVVPDCSRGDIDMDDDDD/DWKKKKFADDPVLLVVLQVVLVVVVVPDPVCVVWDWDWAADPVQQWTKIKTFDPVVQVVSVVSSQVSCVVSVNHPLQKAWDPAWDDDDRMTMTIIHGNHAADDVLQVVLQVLVVVVVQPWDWDCDPRMIMIGDDDVVSNVVSVVSVVPDCSRGDIDMGDDDD

Secondary structure (DSSP, 8-state):
-EEEEE----HHHHHHHHHHHHHHHTTBGGGTT--EEEEEETTTTEEEEEES-HHHHHHHHHHHHHHHHHTT--GGGEE--SS-EEETTEEEEEEEE--S--HHHHHHHHHHHHHHT-SEEEEEETTEEEEEES-HHHHHHHHHHHHHS--SS--EEEEEE-/-EEEEE----HHHHHHHHHHHHHHHHTBGGGTTS-EEEEEETTTTEEEEEESSHHHHHHHHHHHHHHHHHTT--GGGEE--SS-EEETTEEEEEEEE--S--HHHHHHHHHHHHHH--SEEEEEETTEEEEEES-HHHHHHHHHHHHHS--SS--EEEEEE-

Organism: Haemophilus influenzae (strain ATCC 51907 / DSM 11121 / KW20 / Rd) (NCBI:txid71421)